Protein AF-A0A1F2RAL9-F1 (afdb_monomer)

Nearest PDB structures (foldseek):
  4mmo-assembly1_B  TM=8.659E-01  e=1.041E-12  Saccharolobus solfataricus P2
  2zog-assembly1_B  TM=8.252E-01  e=1.830E-12  Mus musculus
  4g1p-assembly1_A-2  TM=7.977E-01  e=7.606E-13  Saccharomyces cerevisiae S288C
  3dlj-assembly3_A  TM=8.377E-01  e=8.780E-12  Homo sapiens
  3dlj-assembly3_B  TM=8.223E-01  e=9.954E-12  Homo sapiens

pLDDT: mean 81.73, std 22.88, range [26.27, 98.81]

Secondary structure (DSSP, 8-state):
-------SSTTS-GGGGGGGG-HHHHHHHHHHHHHSEEEEEEEEE-SSS-EEHHHHTTTS--HHHHHHHHHHTSB-TTS-B-STTTTTTPPPPPHHHHHHHHHSPP-HHHHHHHTT-S--TTTTS-HHHHTTS-EEEEEEEE-S--GGG--SEE-SEEEEEEEEE--TT--HHHHHHHHHHHHHHTTPEEESSPPPHHHHHH-SSEEEEEEEP-------PPPPP------

Foldseek 3Di:
DAEDLPPPVLPPDPVSPVVCPDPVNVVVVVCQLVFWKWKKKKKKFWDPFKDQCVVCPPPTDFQVVVVVVLVCCQADPLQHGNQPCLQPFQDDDDPRLVVNLVPDDQCQVVVCVVVVNPDHRPPPDGPSVPVQGKHKDFPDKDFDDDDPRDDRIRTRMIMIMIIITDHPRDGNVVNVVSSVVSSVVSVEDEDQDDDDPVRPVVGVIYMHMHIDDPPDDDDDDDPPDDPPPDD

Radius of gyration: 21.55 Å; Cα contacts (8 Å, |Δi|>4): 309; chains: 1; bounding box: 50×52×64 Å

Sequence (231 aa):
MKPYVLALLVGLFPAVAVAQTNPAAQAARAWRQQHERAIVDITVYGPRAELHSGHYGNWARNPALMLAQLLTSMKDDNGRVLVDRFYDGIEPLGAAEKRAIADAPDIDAALMKELWLGSTENSPKRLIELIALPSLNIRGMASSRVGDQASNVIPASATATIDMRLVKGMDRRQTEARLLAHVRKQGFFVVDTEPAADVRMSHPKVAKVTVGESRQQPPTFPPTGSSSHET

Structure (mmCIF, N/CA/C/O backbone):
data_AF-A0A1F2RAL9-F1
#
_entry.id   AF-A0A1F2RAL9-F1
#
loop_
_atom_site.group_PDB
_atom_site.id
_atom_site.type_symbol
_atom_site.label_atom_id
_atom_site.label_alt_id
_atom_site.label_comp_id
_atom_site.label_asym_id
_atom_site.label_entity_id
_atom_site.label_seq_id
_atom_site.pdbx_PDB_ins_code
_atom_site.Cartn_x
_atom_site.Cartn_y
_atom_site.Cartn_z
_atom_site.occupancy
_atom_site.B_iso_or_equiv
_atom_site.auth_seq_id
_atom_site.auth_comp_id
_atom_site.auth_asym_id
_atom_site.auth_atom_id
_atom_site.pdbx_PDB_model_num
ATOM 1 N N . MET A 1 1 ? 17.788 2.641 -35.064 1.00 29.44 1 MET A N 1
ATOM 2 C CA . MET A 1 1 ? 17.305 1.404 -34.421 1.00 29.44 1 MET A CA 1
ATOM 3 C C . MET A 1 1 ? 17.853 1.391 -33.013 1.00 29.44 1 MET A C 1
ATOM 5 O O . MET A 1 1 ? 19.069 1.425 -32.871 1.00 29.44 1 MET A O 1
ATOM 9 N N . LYS A 1 2 ? 16.932 1.303 -32.047 1.00 26.27 2 LYS A N 1
ATOM 10 C CA . LYS A 1 2 ? 17.136 1.149 -30.606 1.00 26.27 2 LYS A CA 1
ATOM 11 C C . LYS A 1 2 ? 17.308 2.479 -29.796 1.00 26.27 2 LYS A C 1
ATOM 13 O O . LYS A 1 2 ? 17.848 3.425 -30.346 1.00 26.27 2 LYS A O 1
ATOM 18 N N . PRO A 1 3 ? 16.804 2.574 -28.548 1.00 34.69 3 PRO A N 1
ATOM 19 C CA . PRO A 1 3 ? 15.376 2.760 -28.171 1.00 34.69 3 PRO A CA 1
ATOM 20 C C . PRO A 1 3 ? 15.145 3.594 -26.859 1.00 34.69 3 PRO A C 1
ATOM 22 O O . PRO A 1 3 ? 16.074 4.148 -26.284 1.00 34.69 3 PRO A O 1
ATOM 25 N N . TYR A 1 4 ? 13.897 3.657 -26.360 1.00 30.81 4 TYR A N 1
ATOM 26 C CA . TYR A 1 4 ? 13.420 4.499 -25.244 1.00 30.81 4 TYR A CA 1
ATOM 27 C C . TYR A 1 4 ? 13.240 3.790 -23.901 1.00 30.81 4 TYR A C 1
ATOM 29 O O . TYR A 1 4 ? 12.279 3.039 -23.757 1.00 30.81 4 TYR A O 1
ATOM 37 N N . VAL A 1 5 ? 14.056 4.150 -22.904 1.00 30.58 5 VAL A N 1
ATOM 38 C CA . VAL A 1 5 ? 13.738 3.970 -21.471 1.00 30.58 5 VAL A CA 1
ATOM 39 C C . VAL A 1 5 ? 13.979 5.261 -20.657 1.00 30.58 5 VAL A C 1
ATOM 41 O O . VAL A 1 5 ? 13.381 5.457 -19.611 1.00 30.58 5 VAL A O 1
ATOM 44 N N . LEU A 1 6 ? 14.682 6.261 -21.194 1.00 29.73 6 LEU A N 1
ATOM 45 C CA . LEU A 1 6 ? 15.044 7.523 -20.519 1.00 29.73 6 LEU A CA 1
ATOM 46 C C . LEU A 1 6 ? 13.948 8.603 -20.394 1.00 29.73 6 LEU A C 1
ATOM 48 O O . LEU A 1 6 ? 14.258 9.786 -20.314 1.00 29.73 6 LEU A O 1
ATOM 52 N N . ALA A 1 7 ? 12.662 8.246 -20.391 1.00 34.84 7 ALA A N 1
ATOM 53 C CA . ALA A 1 7 ? 11.583 9.237 -20.518 1.00 34.84 7 ALA A CA 1
ATOM 54 C C . ALA A 1 7 ? 11.002 9.785 -19.195 1.00 34.84 7 ALA A C 1
ATOM 56 O O . ALA A 1 7 ? 10.097 10.616 -19.249 1.00 34.84 7 ALA A O 1
ATOM 57 N N . LEU A 1 8 ? 11.492 9.369 -18.021 1.00 33.53 8 LEU A N 1
ATOM 58 C CA . LEU A 1 8 ? 10.894 9.763 -16.726 1.00 33.53 8 LEU A CA 1
ATOM 59 C C . LEU A 1 8 ? 11.799 10.606 -15.820 1.00 33.53 8 LEU A C 1
ATOM 61 O O . LEU A 1 8 ? 11.389 11.006 -14.741 1.00 33.53 8 LEU A O 1
ATOM 65 N N . LEU A 1 9 ? 12.988 10.953 -16.308 1.00 30.77 9 LEU A N 1
ATOM 66 C CA . LEU A 1 9 ? 13.926 11.905 -15.687 1.00 30.77 9 LEU A CA 1
ATOM 67 C C . LEU A 1 9 ? 13.822 13.317 -16.261 1.00 30.77 9 LEU A C 1
ATOM 69 O O . LEU A 1 9 ? 14.645 14.195 -16.031 1.00 30.77 9 LEU A O 1
ATOM 73 N N . VAL A 1 10 ? 12.795 13.523 -17.069 1.00 37.62 10 VAL A N 1
ATOM 74 C CA . VAL A 1 10 ? 12.721 14.551 -18.102 1.00 37.62 10 VAL A CA 1
ATOM 75 C C . VAL A 1 10 ? 12.236 15.899 -17.529 1.00 37.62 10 VAL A C 1
ATOM 77 O O . VAL A 1 10 ? 11.825 16.783 -18.262 1.00 37.62 10 VAL A O 1
ATOM 80 N N . GLY A 1 11 ? 12.284 16.093 -16.209 1.00 29.94 11 GLY A N 1
ATOM 81 C CA . GLY A 1 11 ? 11.790 17.307 -15.547 1.00 29.94 11 GLY A CA 1
ATOM 82 C C . GLY A 1 11 ? 12.817 18.421 -15.318 1.00 29.94 11 GLY A C 1
ATOM 83 O O . GLY A 1 11 ? 12.404 19.556 -15.119 1.00 29.94 11 GLY A O 1
ATOM 84 N N . LEU A 1 12 ? 14.125 18.134 -15.341 1.00 39.41 12 LEU A N 1
ATOM 85 C CA . LEU A 1 12 ? 15.139 19.041 -14.767 1.00 39.41 12 LEU A CA 1
ATOM 86 C C . LEU A 1 12 ? 16.129 19.682 -15.757 1.00 39.41 12 LEU A C 1
ATOM 88 O O . LEU A 1 12 ? 17.027 20.396 -15.322 1.00 39.41 12 LEU A O 1
ATOM 92 N N . PHE A 1 13 ? 15.973 19.507 -17.077 1.00 38.22 13 PHE A N 1
ATOM 93 C CA . PHE A 1 13 ? 16.939 20.045 -18.052 1.00 38.22 13 PHE A CA 1
ATOM 94 C C . PHE A 1 13 ? 16.275 20.733 -19.271 1.00 38.22 13 PHE A C 1
ATOM 96 O O . PHE A 1 13 ? 15.444 20.123 -19.946 1.00 38.22 13 PHE A O 1
ATOM 103 N N . PRO A 1 14 ? 16.647 21.983 -19.620 1.00 34.34 14 PRO A N 1
ATOM 104 C CA . PRO A 1 14 ? 15.924 22.840 -20.578 1.00 34.34 14 PRO A CA 1
ATOM 105 C C . PRO A 1 14 ? 15.950 22.398 -22.058 1.00 34.34 14 PRO A C 1
ATOM 107 O O . PRO A 1 14 ? 15.174 22.915 -22.858 1.00 34.34 14 PRO A O 1
ATOM 110 N N . ALA A 1 15 ? 16.740 21.389 -22.445 1.00 36.34 15 ALA A N 1
ATOM 111 C CA . ALA A 1 15 ? 16.705 20.806 -23.800 1.00 36.34 15 ALA A CA 1
ATOM 112 C C . ALA A 1 15 ? 15.462 19.920 -24.069 1.00 36.34 15 ALA A C 1
ATOM 114 O O . ALA A 1 15 ? 15.208 19.498 -25.197 1.00 36.34 15 ALA A O 1
ATOM 115 N N . VAL A 1 16 ? 14.664 19.648 -23.034 1.00 36.91 16 VAL A N 1
ATOM 116 C CA . VAL A 1 16 ? 13.475 18.782 -23.071 1.00 36.91 16 VAL A CA 1
ATOM 117 C C . VAL A 1 16 ? 12.252 19.431 -23.735 1.00 36.91 16 VAL A C 1
ATOM 119 O O . VAL A 1 16 ? 11.358 18.726 -24.212 1.00 36.91 16 VAL A O 1
ATOM 122 N N . ALA A 1 17 ? 12.180 20.761 -23.783 1.00 34.78 17 ALA A N 1
ATOM 123 C CA . ALA A 1 17 ? 10.979 21.468 -24.223 1.00 34.78 17 ALA A CA 1
ATOM 124 C C . ALA A 1 17 ? 10.609 21.195 -25.700 1.00 34.78 17 ALA A C 1
ATOM 126 O O . ALA A 1 17 ? 9.432 21.173 -26.053 1.00 34.78 17 ALA A O 1
ATOM 127 N N . VAL A 1 18 ? 11.594 20.910 -26.562 1.00 37.75 18 VAL A N 1
ATOM 128 C CA . VAL A 1 18 ? 11.390 20.762 -28.019 1.00 37.75 18 VAL A CA 1
ATOM 129 C C . VAL A 1 18 ? 10.784 19.399 -28.414 1.00 37.75 18 VAL A C 1
ATOM 131 O O . VAL A 1 18 ? 10.158 19.283 -29.463 1.00 37.75 18 VAL A O 1
ATOM 134 N N . ALA A 1 19 ? 10.866 18.369 -27.562 1.00 39.00 19 ALA A N 1
ATOM 135 C CA . ALA A 1 19 ? 10.345 17.022 -27.857 1.00 39.00 19 ALA A CA 1
ATOM 136 C C . ALA A 1 19 ? 8.845 16.827 -27.529 1.00 39.00 19 ALA A C 1
ATOM 138 O O . ALA A 1 19 ? 8.282 15.755 -27.764 1.00 39.00 19 ALA A O 1
ATOM 139 N N . GLN A 1 20 ? 8.181 17.838 -26.962 1.00 40.31 20 GLN A N 1
ATOM 140 C CA . GLN A 1 20 ? 6.841 17.709 -26.373 1.00 40.31 20 GLN A CA 1
ATOM 141 C C . GLN A 1 20 ? 5.673 17.840 -27.368 1.00 40.31 20 GLN A C 1
ATOM 143 O O . GLN A 1 20 ? 4.517 17.662 -26.977 1.00 40.31 20 GLN A O 1
ATOM 148 N N . THR A 1 21 ? 5.948 18.106 -28.646 1.00 42.31 21 THR A N 1
ATOM 149 C CA . THR A 1 21 ? 4.931 18.405 -29.671 1.00 42.31 21 THR A CA 1
ATOM 150 C C . THR A 1 21 ? 4.695 17.277 -30.683 1.00 42.31 21 THR A C 1
ATOM 152 O O . THR A 1 21 ? 3.829 17.416 -31.542 1.00 42.31 21 THR A O 1
ATOM 155 N N . ASN A 1 22 ? 5.411 16.144 -30.601 1.00 45.91 22 ASN A N 1
ATOM 156 C CA . ASN A 1 22 ? 5.217 15.042 -31.552 1.00 45.91 22 ASN A CA 1
ATOM 157 C C . ASN A 1 22 ? 3.965 14.192 -31.204 1.00 45.91 22 ASN A C 1
ATOM 159 O O . ASN A 1 22 ? 3.833 13.751 -30.053 1.00 45.91 22 ASN A O 1
ATOM 163 N N . PRO A 1 23 ? 3.100 13.874 -32.191 1.00 44.59 23 PRO A N 1
ATOM 164 C CA . PRO A 1 23 ? 1.892 13.060 -32.021 1.00 44.59 23 PRO A CA 1
ATOM 165 C C . PRO A 1 23 ? 2.079 11.719 -31.294 1.00 44.59 23 PRO A C 1
ATOM 167 O O . PRO A 1 23 ? 1.201 11.311 -30.542 1.00 44.59 23 PRO A O 1
ATOM 170 N N . ALA A 1 24 ? 3.216 11.032 -31.449 1.00 39.16 24 ALA A N 1
ATOM 171 C CA . ALA A 1 24 ? 3.473 9.748 -30.784 1.00 39.16 24 ALA A CA 1
ATOM 172 C C . ALA A 1 24 ? 3.719 9.904 -29.273 1.00 39.16 24 ALA A C 1
ATOM 174 O O . ALA A 1 24 ? 3.239 9.104 -28.469 1.00 39.16 24 ALA A O 1
ATOM 175 N N . ALA A 1 25 ? 4.418 10.969 -28.868 1.00 43.50 25 ALA A N 1
ATOM 176 C CA . ALA A 1 25 ? 4.605 11.306 -27.459 1.00 43.50 25 ALA A CA 1
ATOM 177 C C . ALA A 1 25 ? 3.283 11.765 -26.820 1.00 43.50 25 ALA A C 1
ATOM 179 O O . ALA A 1 25 ? 3.015 11.450 -25.660 1.00 43.50 25 ALA A O 1
ATOM 180 N N . GLN A 1 26 ? 2.434 12.456 -27.587 1.00 49.06 26 GLN A N 1
ATOM 181 C CA . GLN A 1 26 ? 1.088 12.850 -27.166 1.00 49.06 26 GLN A CA 1
ATOM 182 C C . GLN A 1 26 ? 0.144 11.646 -27.050 1.00 49.06 26 GLN A C 1
ATOM 184 O O . GLN A 1 26 ? -0.538 11.525 -26.040 1.00 49.06 26 GLN A O 1
ATOM 189 N N . ALA A 1 27 ? 0.162 10.709 -28.002 1.00 44.53 27 ALA A N 1
ATOM 190 C CA . ALA A 1 27 ? -0.639 9.486 -27.962 1.00 44.53 27 ALA A CA 1
ATOM 191 C C . ALA A 1 27 ? -0.213 8.548 -26.823 1.00 44.53 27 ALA A C 1
ATOM 193 O O . ALA A 1 27 ? -1.065 8.027 -26.107 1.00 44.53 27 ALA A O 1
ATOM 194 N N . ALA A 1 28 ? 1.095 8.393 -26.584 1.00 46.53 28 ALA A N 1
ATOM 195 C CA . ALA A 1 28 ? 1.595 7.660 -25.424 1.00 46.53 28 ALA A CA 1
ATOM 196 C C . ALA A 1 28 ? 1.136 8.330 -24.122 1.00 46.53 28 ALA A C 1
ATOM 198 O O . ALA A 1 28 ? 0.616 7.657 -23.244 1.00 46.53 28 ALA A O 1
ATOM 199 N N . ARG A 1 29 ? 1.243 9.660 -23.998 1.00 54.91 29 ARG A N 1
ATOM 200 C CA . ARG A 1 29 ? 0.721 10.401 -22.834 1.00 54.91 29 ARG A CA 1
ATOM 201 C C . ARG A 1 29 ? -0.795 10.260 -22.669 1.00 54.91 29 ARG A C 1
ATOM 203 O O . ARG A 1 29 ? -1.246 10.072 -21.546 1.00 54.91 29 ARG A O 1
ATOM 210 N N . ALA A 1 30 ? -1.565 10.310 -23.750 1.00 49.59 30 ALA A N 1
ATOM 211 C CA . ALA A 1 30 ? -3.015 10.144 -23.718 1.00 49.59 30 ALA A CA 1
ATOM 212 C C . ALA A 1 30 ? -3.413 8.725 -23.280 1.00 49.59 30 ALA A C 1
ATOM 214 O O . ALA A 1 30 ? -4.271 8.570 -22.413 1.00 49.59 30 ALA A O 1
ATOM 215 N N . TRP A 1 31 ? -2.727 7.695 -23.793 1.00 60.09 31 TRP A N 1
ATOM 216 C CA . TRP A 1 31 ? -2.912 6.312 -23.345 1.00 60.09 31 TRP A CA 1
ATOM 217 C C . TRP A 1 31 ? -2.611 6.177 -21.850 1.00 60.09 31 TRP A C 1
ATOM 219 O O . TRP A 1 31 ? -3.431 5.648 -21.101 1.00 60.09 31 TRP A O 1
ATOM 229 N N . ARG A 1 32 ? -1.484 6.749 -21.408 1.00 61.94 32 ARG A N 1
ATOM 230 C CA . ARG A 1 32 ? -1.057 6.773 -20.007 1.00 61.94 32 ARG A CA 1
ATOM 231 C C . ARG A 1 32 ? -2.084 7.424 -19.086 1.00 61.94 32 ARG A C 1
ATOM 233 O O . ARG A 1 32 ? -2.497 6.843 -18.090 1.00 61.94 32 ARG A O 1
ATOM 240 N N . GLN A 1 33 ? -2.572 8.600 -19.461 1.00 56.38 33 GLN A N 1
ATOM 241 C CA . GLN A 1 33 ? -3.562 9.337 -18.678 1.00 56.38 33 GLN A CA 1
ATOM 242 C C . GLN A 1 33 ? -4.891 8.591 -18.504 1.00 56.38 33 GLN A C 1
ATOM 244 O O . GLN A 1 33 ? -5.569 8.818 -17.503 1.00 56.38 33 GLN A O 1
ATOM 249 N N . GLN A 1 34 ? -5.251 7.711 -19.443 1.00 51.34 34 GLN A N 1
ATOM 250 C CA . GLN A 1 34 ? -6.514 6.969 -19.423 1.00 51.34 34 GLN A CA 1
ATOM 251 C C . GLN A 1 34 ? -6.397 5.550 -18.834 1.00 51.34 34 GLN A C 1
ATOM 253 O O . GLN A 1 34 ? -7.398 5.025 -18.352 1.00 51.34 34 GLN A O 1
ATOM 258 N N . HIS A 1 35 ? -5.206 4.934 -18.832 1.00 58.78 35 HIS A N 1
ATOM 259 C CA . HIS A 1 35 ? -5.048 3.498 -18.539 1.00 58.78 35 HIS A CA 1
ATOM 260 C C . HIS A 1 35 ? -4.022 3.158 -17.443 1.00 58.78 35 HIS A C 1
ATOM 262 O O . HIS A 1 35 ? -3.954 2.004 -17.036 1.00 58.78 35 HIS A O 1
ATOM 268 N N . GLU A 1 36 ? -3.232 4.107 -16.925 1.00 68.69 36 GLU A N 1
ATOM 269 C CA . GLU A 1 36 ? -2.092 3.768 -16.046 1.00 68.69 36 GLU A CA 1
ATOM 270 C C . GLU A 1 36 ? -2.395 3.655 -14.552 1.00 68.69 36 GLU A C 1
ATOM 272 O O . GLU A 1 36 ? -1.465 3.391 -13.787 1.00 68.69 36 GLU A O 1
ATOM 277 N N . ARG A 1 37 ? -3.628 3.897 -14.086 1.00 80.19 37 ARG A N 1
ATOM 278 C CA . ARG A 1 37 ? -3.843 4.061 -12.640 1.00 80.19 37 ARG A CA 1
ATOM 279 C C . ARG A 1 37 ? -5.111 3.425 -12.092 1.00 80.19 37 ARG A C 1
ATOM 281 O O . ARG A 1 37 ? -6.227 3.794 -12.461 1.00 80.19 37 ARG A O 1
ATOM 288 N N . ALA A 1 38 ? -4.912 2.532 -11.130 1.00 89.81 38 ALA A N 1
ATOM 289 C CA . ALA A 1 38 ? -5.940 2.064 -10.210 1.00 89.81 38 ALA A CA 1
ATOM 290 C C . ALA A 1 38 ? -5.729 2.749 -8.854 1.00 89.81 38 ALA A C 1
ATOM 292 O O . ALA A 1 38 ? -4.638 2.680 -8.289 1.00 89.81 38 ALA A O 1
ATOM 293 N N . ILE A 1 39 ? -6.763 3.430 -8.355 1.00 92.31 39 ILE A N 1
ATOM 294 C CA . ILE A 1 39 ? -6.745 4.101 -7.050 1.00 92.31 39 ILE A CA 1
ATOM 295 C C . ILE A 1 39 ? -7.776 3.416 -6.170 1.00 92.31 39 ILE A C 1
ATOM 297 O O . ILE A 1 39 ? -8.940 3.301 -6.557 1.00 92.31 39 ILE A O 1
ATOM 301 N N . VAL A 1 40 ? -7.348 2.973 -4.995 1.00 95.75 40 VAL A N 1
ATOM 302 C CA . VAL A 1 40 ? -8.205 2.257 -4.052 1.00 95.75 40 VAL A CA 1
ATOM 303 C C . VAL A 1 40 ? -8.041 2.862 -2.671 1.00 95.75 40 VAL A C 1
ATOM 305 O O . VAL A 1 40 ? -6.929 2.931 -2.152 1.00 95.75 40 VAL A O 1
ATOM 308 N N . ASP A 1 41 ? -9.152 3.269 -2.070 1.00 97.62 41 ASP A N 1
ATOM 309 C CA . ASP A 1 41 ? -9.196 3.668 -0.670 1.00 97.62 41 ASP A CA 1
ATOM 310 C C . ASP A 1 41 ? -9.607 2.471 0.182 1.00 97.62 41 ASP A C 1
ATOM 312 O O . ASP A 1 41 ? -10.561 1.760 -0.141 1.00 97.62 41 ASP A O 1
ATOM 316 N N . ILE A 1 42 ? -8.879 2.247 1.273 1.00 98.50 42 ILE A N 1
ATOM 317 C CA . ILE A 1 42 ? -9.153 1.193 2.247 1.00 98.50 42 ILE A CA 1
ATOM 318 C C . ILE A 1 42 ? -9.308 1.846 3.613 1.00 98.50 42 ILE A C 1
ATOM 320 O O . ILE A 1 42 ? -8.338 2.377 4.151 1.00 98.50 42 ILE A O 1
ATOM 324 N N . THR A 1 43 ? -10.498 1.753 4.200 1.00 98.75 43 THR A N 1
ATOM 325 C CA . THR A 1 43 ? -10.763 2.148 5.588 1.00 98.75 43 THR A CA 1
ATOM 326 C C . THR A 1 43 ? -10.969 0.906 6.441 1.00 98.75 43 THR A C 1
ATOM 328 O O . THR A 1 43 ? -11.901 0.139 6.219 1.00 98.75 43 THR A O 1
ATOM 331 N N . VAL A 1 44 ? -10.120 0.718 7.445 1.00 98.75 44 VAL A N 1
ATOM 332 C CA . VAL A 1 44 ? -10.229 -0.332 8.458 1.00 98.75 44 VAL A CA 1
ATOM 333 C C . VAL A 1 44 ? -10.926 0.222 9.696 1.00 98.75 44 VAL A C 1
ATOM 335 O O . VAL A 1 44 ? -10.581 1.300 10.181 1.00 98.75 44 VAL A O 1
ATOM 338 N N . TYR A 1 45 ? -11.881 -0.534 10.236 1.00 98.56 45 TYR A N 1
ATOM 339 C CA . TYR A 1 45 ? -12.692 -0.118 11.382 1.00 98.56 45 TYR A CA 1
ATOM 340 C C . TYR A 1 45 ? -12.299 -0.844 12.668 1.00 98.56 45 TYR A C 1
ATOM 342 O O . TYR A 1 45 ? -12.057 -2.050 12.661 1.00 98.56 45 TYR A O 1
ATOM 350 N N . GLY A 1 46 ? -12.281 -0.100 13.776 1.00 97.00 46 GLY A N 1
ATOM 351 C CA . GLY A 1 46 ? -12.104 -0.617 15.133 1.00 97.00 46 GLY A CA 1
ATOM 352 C C . GLY A 1 46 ? -13.355 -0.355 15.986 1.00 97.00 46 GLY A C 1
ATOM 353 O O . GLY A 1 46 ? -14.443 -0.779 15.588 1.00 97.00 46 GLY A O 1
ATOM 354 N N . PRO A 1 47 ? -13.255 0.331 17.139 1.00 96.81 47 PRO A N 1
ATOM 355 C CA . PRO A 1 47 ? -14.406 0.698 17.970 1.00 96.81 47 PRO A CA 1
ATOM 356 C C . PRO A 1 47 ? -15.315 1.758 17.319 1.00 96.81 47 PRO A C 1
ATOM 358 O O . PRO A 1 47 ? -14.930 2.446 16.372 1.00 96.81 47 PRO A O 1
ATOM 361 N N . ARG A 1 48 ? -16.558 1.896 17.813 1.00 96.12 48 ARG A N 1
ATOM 362 C CA . ARG A 1 48 ? -17.550 2.861 17.281 1.00 96.12 48 ARG A CA 1
ATOM 363 C C . ARG A 1 48 ? -17.055 4.313 17.340 1.00 96.12 48 ARG A C 1
ATOM 365 O O . ARG A 1 48 ? -17.370 5.097 16.454 1.00 96.12 48 ARG A O 1
ATOM 372 N N . ALA A 1 49 ? -16.306 4.644 18.382 1.00 96.31 49 ALA A N 1
ATOM 373 C CA . ALA A 1 49 ? -15.663 5.929 18.616 1.00 96.31 49 ALA A CA 1
ATOM 374 C C . ALA A 1 49 ? -14.276 5.677 19.221 1.00 96.31 49 ALA A C 1
ATOM 376 O O . ALA A 1 49 ? -13.971 4.544 19.597 1.00 96.31 49 ALA A O 1
ATOM 377 N N . GLU A 1 50 ? -13.446 6.716 19.309 1.00 97.44 50 GLU A N 1
ATOM 378 C CA . GLU A 1 50 ? -12.145 6.607 19.971 1.00 97.44 50 GLU A CA 1
ATOM 379 C C . GLU A 1 50 ? -12.311 6.109 21.416 1.00 97.44 50 GLU A C 1
ATOM 381 O O . GLU A 1 50 ? -13.226 6.522 22.131 1.00 97.44 50 GLU A O 1
ATOM 386 N N . LEU A 1 51 ? -11.431 5.202 21.840 1.00 98.00 51 LEU A N 1
ATOM 387 C CA . LEU A 1 51 ? -11.424 4.651 23.197 1.00 98.00 51 LEU A CA 1
ATOM 388 C C . LEU A 1 51 ? -10.189 5.124 23.954 1.00 98.00 51 LEU A C 1
ATOM 390 O O . LEU A 1 51 ? -9.115 5.190 23.369 1.00 98.00 51 LEU A O 1
ATOM 394 N N . HIS A 1 52 ? -10.306 5.368 25.262 1.00 97.25 52 HIS A N 1
ATOM 395 C CA . HIS A 1 52 ? -9.152 5.682 26.111 1.00 97.25 52 HIS A CA 1
ATOM 396 C C . HIS A 1 52 ? -8.155 4.511 26.122 1.00 97.25 52 HIS A C 1
ATOM 398 O O . HIS A 1 52 ? -8.479 3.417 26.599 1.00 97.25 52 HIS A O 1
ATOM 404 N N . SER A 1 53 ? -6.939 4.721 25.615 1.00 94.75 53 SER A N 1
ATOM 405 C CA . SER A 1 53 ? -5.973 3.630 25.429 1.00 94.75 53 SER A CA 1
ATOM 406 C C . SER A 1 53 ? -5.494 3.024 26.748 1.00 94.75 53 SER A C 1
ATOM 408 O O . SER A 1 53 ? -5.167 1.845 26.779 1.00 94.75 53 SER A O 1
ATOM 410 N N . GLY A 1 54 ? -5.529 3.772 27.854 1.00 96.25 54 GLY A N 1
ATOM 411 C CA . GLY A 1 54 ? -5.203 3.227 29.175 1.00 96.25 54 GLY A CA 1
ATOM 412 C C . GLY A 1 54 ? -6.243 2.236 29.714 1.00 96.25 54 GLY A C 1
ATOM 413 O O . GLY A 1 54 ? -5.889 1.338 30.463 1.00 96.25 54 GLY A O 1
ATOM 414 N N . HIS A 1 55 ? -7.517 2.371 29.326 1.00 96.50 55 HIS A N 1
ATOM 415 C CA . HIS A 1 55 ? -8.581 1.469 29.795 1.00 96.50 55 HIS A CA 1
ATOM 416 C C . HIS A 1 55 ? -8.772 0.275 28.863 1.00 96.50 55 HIS A C 1
ATOM 418 O O . HIS A 1 55 ? -9.044 -0.831 29.315 1.00 96.50 55 HIS A O 1
ATOM 424 N N . TYR A 1 56 ? -8.653 0.515 27.557 1.00 97.75 56 TYR A N 1
ATOM 425 C CA . TYR A 1 56 ? -9.007 -0.462 26.528 1.00 97.75 56 TYR A CA 1
ATOM 426 C C . TYR A 1 56 ? -7.795 -0.970 25.737 1.00 97.75 56 TYR A C 1
ATOM 428 O O . TYR A 1 56 ? -7.954 -1.773 24.815 1.00 97.75 56 TYR A O 1
ATOM 436 N N . GLY A 1 57 ? -6.589 -0.506 26.074 1.00 92.81 57 GLY A N 1
ATOM 437 C CA . GLY A 1 57 ? -5.331 -0.971 25.494 1.00 92.81 57 GLY A CA 1
ATOM 438 C C . GLY A 1 57 ? -5.160 -2.471 25.687 1.00 92.81 57 GLY A C 1
ATOM 439 O O . GLY A 1 57 ? -5.539 -3.018 26.717 1.00 92.81 57 GLY A O 1
ATOM 440 N N . ASN A 1 58 ? -4.631 -3.147 24.666 1.00 93.50 58 ASN A N 1
ATOM 441 C CA . ASN A 1 58 ? -4.499 -4.610 24.589 1.00 93.50 58 ASN A CA 1
ATOM 442 C C . ASN A 1 58 ? -5.821 -5.403 24.594 1.00 93.50 58 ASN A C 1
ATOM 444 O O . ASN A 1 58 ? -5.791 -6.614 24.393 1.00 93.50 58 ASN A O 1
ATOM 448 N N . TRP A 1 59 ? -6.970 -4.746 24.766 1.00 96.62 59 TRP A N 1
ATOM 449 C CA . TRP A 1 59 ? -8.288 -5.378 24.729 1.00 96.62 59 TRP A CA 1
ATOM 450 C C . TRP A 1 59 ? -9.033 -5.070 23.426 1.00 96.62 59 TRP A C 1
ATOM 452 O O . TRP A 1 59 ? -9.428 -5.984 22.702 1.00 96.62 59 TRP A O 1
ATOM 462 N N . ALA A 1 60 ? -9.177 -3.788 23.074 1.00 96.69 60 ALA A N 1
ATOM 463 C CA . ALA A 1 60 ? -9.773 -3.388 21.803 1.00 96.69 60 ALA A CA 1
ATOM 464 C C . ALA A 1 60 ? -8.732 -3.427 20.672 1.00 96.69 60 ALA A C 1
ATOM 466 O O . ALA A 1 60 ? -7.615 -2.923 20.806 1.00 96.69 60 ALA A O 1
ATOM 467 N N . ARG A 1 61 ? -9.107 -3.998 19.520 1.00 95.44 61 ARG A N 1
ATOM 468 C CA . ARG A 1 61 ? -8.232 -4.026 18.339 1.00 95.44 61 ARG A CA 1
ATOM 469 C C . ARG A 1 61 ? -8.011 -2.618 17.798 1.00 95.44 61 ARG A C 1
ATOM 471 O O . ARG A 1 61 ? -8.965 -1.886 17.545 1.00 95.44 61 ARG A O 1
ATOM 478 N N . ASN A 1 62 ? -6.747 -2.269 17.581 1.00 97.88 62 ASN A N 1
ATOM 479 C CA . ASN A 1 62 ? -6.364 -0.968 17.054 1.00 97.88 62 ASN A CA 1
ATOM 480 C C . ASN A 1 62 ? -6.397 -0.978 15.510 1.00 97.88 62 ASN A C 1
ATOM 482 O O . ASN A 1 62 ? -5.582 -1.679 14.898 1.00 97.88 62 ASN A O 1
ATOM 486 N N . PRO A 1 63 ? -7.288 -0.202 14.861 1.00 98.31 63 PRO A N 1
ATOM 487 C CA . PRO A 1 63 ? -7.397 -0.200 13.406 1.00 98.31 63 PRO A CA 1
ATOM 488 C C . PRO A 1 63 ? -6.154 0.369 12.710 1.00 98.31 63 PRO A C 1
ATOM 490 O O . PRO A 1 63 ? -5.873 -0.038 11.587 1.00 98.31 63 PRO A O 1
ATOM 493 N N . ALA A 1 64 ? -5.371 1.236 13.363 1.00 98.19 64 ALA A N 1
ATOM 494 C CA . ALA A 1 64 ? -4.111 1.731 12.806 1.00 98.19 64 ALA A CA 1
ATOM 495 C C . ALA A 1 64 ? -3.096 0.594 12.626 1.00 98.19 64 ALA A C 1
ATOM 497 O O . ALA A 1 64 ? -2.500 0.459 11.560 1.00 98.19 64 ALA A O 1
ATOM 498 N N . LEU A 1 65 ? -2.956 -0.271 13.638 1.00 98.25 65 LEU A N 1
ATOM 499 C CA . LEU A 1 65 ? -2.079 -1.441 13.559 1.00 98.25 65 LEU A CA 1
ATOM 500 C C . LEU A 1 65 ? -2.593 -2.454 12.530 1.00 98.25 65 LEU A C 1
ATOM 502 O O . LEU A 1 65 ? -1.811 -2.991 11.751 1.00 98.25 65 LEU A O 1
ATOM 506 N N . MET A 1 66 ? -3.907 -2.689 12.492 1.00 98.56 66 MET A N 1
ATOM 507 C CA . MET A 1 66 ? -4.515 -3.588 11.507 1.00 98.56 66 MET A CA 1
ATOM 508 C C . MET A 1 66 ? -4.293 -3.107 10.070 1.00 98.56 66 MET A C 1
ATOM 510 O O . MET A 1 66 ? -3.991 -3.924 9.201 1.00 98.56 66 MET A O 1
ATOM 514 N N . LEU A 1 67 ? -4.429 -1.802 9.815 1.00 98.81 67 LEU A N 1
ATOM 515 C CA . LEU A 1 67 ? -4.136 -1.221 8.508 1.00 98.81 67 LEU A CA 1
ATOM 516 C C . LEU A 1 67 ? -2.644 -1.336 8.184 1.00 98.81 67 LEU A C 1
ATOM 518 O O . LEU A 1 67 ? -2.313 -1.761 7.085 1.00 98.81 67 LEU A O 1
ATOM 522 N N . ALA A 1 68 ? -1.750 -1.032 9.129 1.00 98.50 68 ALA A N 1
ATOM 523 C CA . ALA A 1 68 ? -0.310 -1.174 8.921 1.00 98.50 68 ALA A CA 1
ATOM 524 C C . ALA A 1 68 ? 0.068 -2.612 8.525 1.00 98.50 68 ALA A C 1
ATOM 526 O O . ALA A 1 68 ? 0.737 -2.807 7.517 1.00 98.50 68 ALA A O 1
ATOM 527 N N . GLN A 1 69 ? -0.440 -3.618 9.246 1.00 98.56 69 GLN A N 1
ATOM 528 C CA . GLN A 1 69 ? -0.227 -5.037 8.928 1.00 98.56 69 GLN A CA 1
ATOM 529 C C . GLN A 1 69 ? -0.805 -5.436 7.564 1.00 98.56 69 GLN A C 1
ATOM 531 O O . GLN A 1 69 ? -0.214 -6.233 6.838 1.00 98.56 69 GLN A O 1
ATOM 536 N N . LEU A 1 70 ? -1.969 -4.892 7.200 1.00 98.75 70 LEU A N 1
ATOM 537 C CA . LEU A 1 70 ? -2.544 -5.107 5.876 1.00 98.75 70 LEU A CA 1
ATOM 538 C C . LEU A 1 70 ? -1.634 -4.523 4.787 1.00 98.75 70 LEU A C 1
ATOM 540 O O . LEU A 1 70 ? -1.361 -5.207 3.805 1.00 98.75 70 LEU A O 1
ATOM 544 N N . LEU A 1 71 ? -1.133 -3.301 4.964 1.00 98.44 71 LEU A N 1
ATOM 545 C CA . LEU A 1 71 ? -0.264 -2.638 3.990 1.00 98.44 71 LEU A CA 1
ATOM 546 C C . LEU A 1 71 ? 1.092 -3.344 3.849 1.00 98.44 71 LEU A C 1
ATOM 548 O O . LEU A 1 71 ? 1.527 -3.587 2.725 1.00 98.44 71 LEU A O 1
ATOM 552 N N . THR A 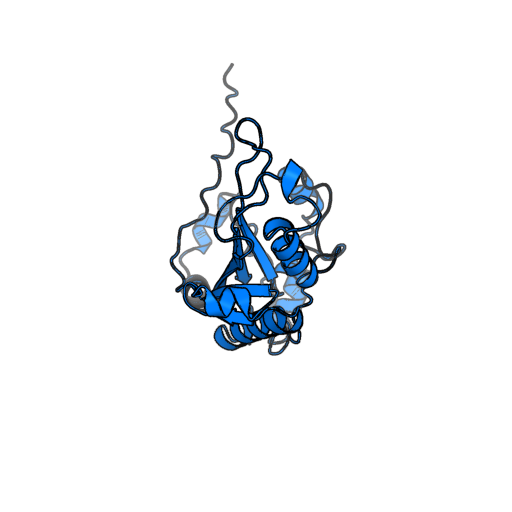1 72 ? 1.724 -3.759 4.951 1.00 97.62 72 THR A N 1
ATOM 553 C CA . THR A 1 72 ? 2.997 -4.505 4.898 1.00 97.62 72 THR A CA 1
ATOM 554 C C . THR A 1 72 ? 2.842 -5.907 4.313 1.00 97.62 72 THR A C 1
ATOM 556 O O . THR A 1 72 ? 3.804 -6.478 3.822 1.00 97.62 72 THR A O 1
ATOM 559 N N . SER A 1 73 ? 1.628 -6.465 4.270 1.00 98.50 73 SER A N 1
ATOM 560 C CA . SER A 1 73 ? 1.380 -7.718 3.545 1.00 98.50 73 SER A CA 1
ATOM 561 C C . SER A 1 73 ? 1.357 -7.557 2.017 1.00 98.50 73 SER A C 1
ATOM 563 O O . SER A 1 73 ? 1.353 -8.558 1.304 1.00 98.50 73 SER A O 1
ATOM 565 N N . MET A 1 74 ? 1.280 -6.325 1.494 1.00 98.50 74 MET A N 1
ATOM 566 C CA . MET A 1 74 ? 1.151 -6.056 0.053 1.00 98.50 74 MET A CA 1
ATOM 567 C C . MET A 1 74 ? 2.494 -5.910 -0.660 1.00 98.50 74 MET A C 1
ATOM 569 O O . MET A 1 74 ? 2.526 -5.993 -1.889 1.00 98.50 74 MET A O 1
ATOM 573 N N . LYS A 1 75 ? 3.586 -5.679 0.071 1.00 96.94 75 LYS A N 1
ATOM 574 C CA . LYS A 1 75 ? 4.915 -5.417 -0.483 1.00 96.94 75 LYS A CA 1
ATOM 575 C C . LYS A 1 75 ? 5.979 -5.953 0.472 1.00 96.94 75 LYS A C 1
ATOM 577 O O . LYS A 1 75 ? 5.813 -5.805 1.676 1.00 96.94 75 LYS A O 1
ATOM 582 N N . ASP A 1 76 ? 7.021 -6.589 -0.053 1.00 95.44 76 ASP A N 1
ATOM 583 C CA . ASP A 1 76 ? 8.144 -7.040 0.776 1.00 95.44 76 ASP A CA 1
ATOM 584 C C . ASP A 1 76 ? 9.118 -5.898 1.106 1.00 95.44 76 ASP A C 1
ATOM 586 O O . ASP A 1 76 ? 9.008 -4.789 0.575 1.00 95.44 76 ASP A O 1
ATOM 590 N N . ASP A 1 77 ? 10.095 -6.193 1.965 1.00 93.81 77 ASP A N 1
ATOM 591 C CA . ASP A 1 77 ? 11.117 -5.241 2.418 1.00 93.81 77 ASP A CA 1
ATOM 592 C C . ASP A 1 77 ? 12.020 -4.735 1.279 1.00 93.81 77 ASP A C 1
ATOM 594 O O . ASP A 1 77 ? 12.647 -3.685 1.400 1.00 93.81 77 ASP A O 1
ATOM 598 N N . ASN A 1 78 ? 12.068 -5.455 0.152 1.00 92.75 78 ASN A N 1
ATOM 599 C CA . ASN A 1 78 ? 12.801 -5.049 -1.045 1.00 92.75 78 ASN A CA 1
ATOM 600 C C . ASN A 1 78 ? 11.919 -4.267 -2.023 1.00 92.75 78 ASN A C 1
ATOM 602 O O . ASN A 1 78 ? 12.387 -3.874 -3.086 1.00 92.75 78 ASN A O 1
ATOM 606 N N . GLY A 1 79 ? 10.649 -4.033 -1.712 1.00 92.62 79 GLY A N 1
ATOM 607 C CA . GLY A 1 79 ? 9.741 -3.279 -2.557 1.00 92.62 79 GLY A CA 1
ATOM 608 C C . GLY A 1 79 ? 9.114 -4.070 -3.713 1.00 92.62 79 GLY A C 1
ATOM 609 O O . GLY A 1 79 ? 8.574 -3.466 -4.648 1.00 92.62 79 GLY A O 1
ATOM 610 N N . ARG A 1 80 ? 9.136 -5.405 -3.680 1.00 95.75 80 ARG A N 1
ATOM 611 C CA . ARG A 1 80 ? 8.362 -6.233 -4.615 1.00 95.75 80 ARG A CA 1
ATOM 612 C C . ARG A 1 80 ? 6.928 -6.367 -4.117 1.00 95.75 80 ARG A C 1
ATOM 614 O O . ARG A 1 80 ? 6.682 -6.656 -2.950 1.00 95.75 80 ARG A O 1
ATOM 621 N N . VAL A 1 81 ? 5.960 -6.214 -5.017 1.00 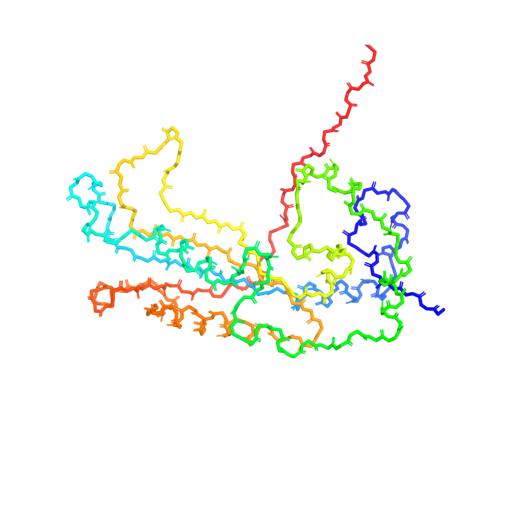97.88 81 VAL A N 1
ATOM 622 C CA . VAL A 1 81 ? 4.539 -6.362 -4.682 1.00 97.88 81 VAL A CA 1
ATOM 623 C C . VAL A 1 81 ? 4.197 -7.841 -4.472 1.00 97.88 81 VAL A C 1
ATOM 625 O O . VAL A 1 81 ? 4.540 -8.702 -5.285 1.00 97.88 81 VAL A O 1
ATOM 628 N N . LEU A 1 82 ? 3.513 -8.130 -3.367 1.00 98.31 82 LEU A N 1
ATOM 629 C CA . LEU A 1 82 ? 3.139 -9.472 -2.910 1.00 98.31 82 LEU A CA 1
AT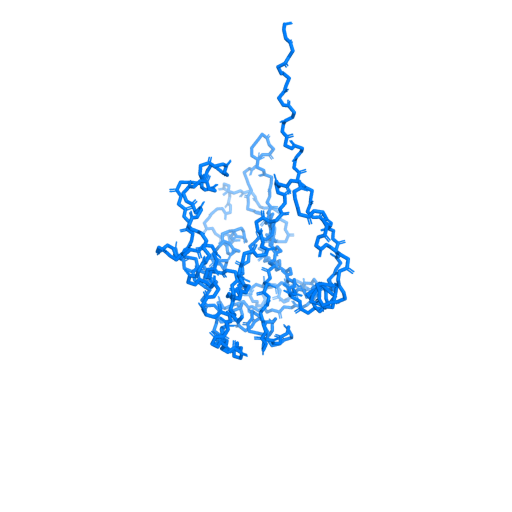OM 630 C C . LEU A 1 82 ? 1.672 -9.824 -3.169 1.00 98.31 82 LEU A C 1
ATOM 632 O O . LEU A 1 82 ? 1.267 -10.952 -2.902 1.00 98.31 82 LEU A O 1
ATOM 636 N N . VAL A 1 83 ? 0.879 -8.887 -3.696 1.00 98.44 83 VAL A N 1
ATOM 637 C CA . VAL A 1 83 ? -0.497 -9.162 -4.126 1.00 98.44 83 VAL A CA 1
ATOM 638 C C . VAL A 1 83 ? -0.491 -10.324 -5.122 1.00 98.44 83 VAL A C 1
ATOM 640 O O . VAL A 1 83 ? 0.240 -10.312 -6.117 1.00 98.44 83 VAL A O 1
ATOM 643 N N . ASP A 1 84 ? -1.304 -11.345 -4.850 1.00 98.38 84 ASP A N 1
ATOM 644 C CA . ASP A 1 84 ? -1.342 -12.549 -5.676 1.00 98.38 84 ASP A CA 1
ATOM 645 C C . ASP A 1 84 ? -1.625 -12.184 -7.140 1.00 98.38 84 ASP A C 1
ATOM 647 O O . ASP A 1 84 ? -2.557 -11.437 -7.456 1.00 98.38 84 ASP A O 1
ATOM 651 N N . ARG A 1 85 ? -0.809 -12.742 -8.043 1.00 97.69 85 ARG A N 1
ATOM 652 C CA . ARG A 1 85 ? -0.909 -12.524 -9.494 1.00 97.69 85 ARG A CA 1
ATOM 653 C C . ARG A 1 85 ? -0.734 -11.060 -9.913 1.00 97.69 85 ARG A C 1
ATOM 655 O O . ARG A 1 85 ? -1.160 -10.698 -11.002 1.00 97.69 85 ARG A O 1
ATOM 662 N N . PHE A 1 86 ? -0.116 -10.197 -9.100 1.00 97.69 86 PHE A N 1
ATOM 663 C CA . PHE A 1 86 ? 0.036 -8.771 -9.426 1.00 97.69 86 PHE A CA 1
ATOM 664 C C . PHE A 1 86 ? 0.699 -8.529 -10.791 1.00 97.69 86 PHE A C 1
ATOM 666 O O . PHE A 1 86 ? 0.230 -7.695 -11.556 1.00 97.69 86 PHE A O 1
ATOM 673 N N . TYR A 1 87 ? 1.719 -9.319 -11.131 1.00 95.94 87 TYR A N 1
ATOM 674 C CA . TYR A 1 87 ? 2.500 -9.176 -12.364 1.00 95.94 87 TYR A CA 1
ATOM 675 C C . TYR A 1 87 ? 1.937 -9.958 -13.574 1.00 95.94 87 TYR A C 1
ATOM 677 O O . TYR A 1 87 ? 2.545 -9.954 -14.643 1.00 95.94 87 TYR A O 1
ATOM 685 N N . ASP A 1 88 ? 0.790 -10.633 -13.441 1.00 95.44 88 ASP A N 1
ATOM 686 C CA . ASP A 1 88 ? 0.187 -11.397 -14.540 1.00 95.44 88 ASP A CA 1
ATOM 687 C C . ASP A 1 88 ? -0.370 -10.468 -15.627 1.00 95.44 88 ASP A C 1
ATOM 689 O O . ASP A 1 88 ? -1.134 -9.542 -15.328 1.00 95.44 88 ASP A O 1
ATOM 693 N N . GLY A 1 89 ? -0.082 -10.797 -16.890 1.00 90.38 89 GLY A N 1
ATOM 694 C CA . GLY A 1 89 ? -0.598 -10.097 -18.073 1.00 90.38 89 GLY A CA 1
ATOM 695 C C . GLY A 1 89 ? 0.323 -9.006 -18.619 1.00 90.38 89 GLY A C 1
ATOM 696 O O . GLY A 1 89 ? 0.025 -8.449 -19.669 1.00 90.38 89 GLY A O 1
ATOM 697 N N . ILE A 1 90 ? 1.449 -8.720 -17.956 1.00 92.38 90 ILE A N 1
ATOM 698 C CA . ILE A 1 90 ? 2.442 -7.760 -18.454 1.00 92.38 90 ILE A CA 1
ATOM 699 C C . ILE A 1 90 ? 2.965 -8.218 -19.818 1.00 92.38 90 ILE A C 1
ATOM 701 O O . ILE A 1 90 ? 3.448 -9.343 -19.968 1.00 92.38 90 ILE A O 1
ATOM 705 N N . GLU A 1 91 ? 2.905 -7.326 -20.803 1.00 90.19 91 GLU A N 1
ATOM 706 C CA . GLU A 1 91 ? 3.500 -7.572 -22.110 1.00 90.19 91 GLU A CA 1
ATOM 707 C C . GLU A 1 91 ? 5.036 -7.512 -22.005 1.00 90.19 91 GLU A C 1
ATOM 709 O O . GLU A 1 91 ? 5.577 -6.522 -21.502 1.00 90.19 91 GLU A O 1
ATOM 714 N N . PRO A 1 92 ? 5.773 -8.542 -22.463 1.00 89.88 92 PRO A N 1
ATOM 715 C CA . PRO A 1 92 ? 7.228 -8.528 -22.406 1.00 89.88 92 PRO A CA 1
ATOM 716 C C . PRO A 1 92 ? 7.830 -7.414 -23.263 1.00 89.88 92 PRO A C 1
ATOM 718 O O . PRO A 1 92 ? 7.410 -7.191 -24.396 1.00 89.88 92 PRO A O 1
ATOM 721 N N . LEU A 1 93 ? 8.907 -6.802 -22.767 1.00 84.75 93 LEU A N 1
ATOM 722 C CA . LEU A 1 93 ? 9.647 -5.801 -23.534 1.00 84.75 93 LEU A CA 1
ATOM 723 C C . LEU A 1 93 ? 10.217 -6.380 -24.838 1.00 84.75 93 LEU A C 1
ATOM 725 O O . LEU A 1 93 ? 10.871 -7.437 -24.852 1.00 84.75 93 LEU A O 1
ATOM 729 N N . GLY A 1 94 ? 10.042 -5.630 -25.922 1.00 86.75 94 GLY A N 1
ATOM 730 C CA . GLY A 1 94 ? 10.571 -5.931 -27.243 1.00 86.75 94 GLY A CA 1
ATOM 731 C C . GLY A 1 94 ? 12.088 -5.735 -27.355 1.00 86.75 94 GLY A C 1
ATOM 732 O O . GLY A 1 94 ? 12.753 -5.131 -26.510 1.00 86.75 94 GLY A O 1
ATOM 733 N N . ALA A 1 95 ? 12.665 -6.230 -28.454 1.00 90.62 95 ALA A N 1
ATOM 734 C CA . ALA A 1 95 ? 14.110 -6.156 -28.706 1.00 90.62 95 ALA A CA 1
ATOM 735 C C . ALA A 1 95 ? 14.635 -4.724 -28.889 1.00 90.62 95 ALA A C 1
ATOM 737 O O . ALA A 1 95 ? 15.823 -4.475 -28.653 1.00 90.62 95 ALA A O 1
ATOM 738 N N . ALA A 1 96 ? 13.761 -3.812 -29.334 1.00 85.19 96 ALA A N 1
ATOM 739 C CA . ALA A 1 96 ? 13.995 -2.381 -29.275 1.00 85.19 96 ALA A CA 1
ATOM 740 C C . ALA A 1 96 ? 14.106 -1.997 -27.800 1.00 85.19 96 ALA A C 1
ATOM 742 O O . ALA A 1 96 ? 15.224 -1.999 -27.319 1.00 85.19 96 ALA A O 1
ATOM 743 N N . GLU A 1 97 ? 13.009 -1.791 -27.072 1.00 81.88 97 GLU A N 1
ATOM 744 C CA . GLU A 1 97 ? 12.953 -1.391 -25.648 1.00 81.88 97 GLU A CA 1
ATOM 745 C C . GLU A 1 97 ? 14.082 -1.958 -24.767 1.00 81.88 97 GLU A C 1
ATOM 747 O O . GLU A 1 97 ? 14.765 -1.198 -24.087 1.00 81.88 97 GLU A O 1
ATOM 752 N N . LYS A 1 98 ? 14.393 -3.258 -24.851 1.00 85.88 98 LYS A N 1
ATOM 753 C CA . LYS A 1 98 ? 15.507 -3.865 -24.097 1.00 85.88 98 LYS A CA 1
ATOM 754 C C . LYS A 1 98 ? 16.874 -3.212 -24.329 1.00 85.88 98 LYS A C 1
ATOM 756 O O . LYS A 1 98 ? 17.610 -3.006 -23.370 1.00 85.88 98 LYS A O 1
ATOM 761 N N . ARG A 1 99 ? 17.242 -2.850 -25.565 1.00 85.94 99 ARG A N 1
ATOM 762 C CA . ARG A 1 99 ? 18.526 -2.148 -25.787 1.00 85.94 99 ARG A CA 1
ATOM 763 C C . ARG A 1 99 ? 18.489 -0.707 -25.283 1.00 85.94 99 ARG A C 1
ATOM 765 O O . ARG A 1 99 ? 19.526 -0.104 -25.151 1.00 85.94 99 ARG A O 1
ATOM 772 N N . ALA A 1 100 ? 17.330 -0.146 -24.976 1.00 83.25 100 ALA A N 1
ATOM 773 C CA . ALA A 1 100 ? 17.214 1.219 -24.469 1.00 83.25 100 ALA A CA 1
ATOM 774 C C . ALA A 1 100 ? 17.540 1.253 -23.023 1.00 83.25 100 ALA A C 1
ATOM 776 O O . ALA A 1 100 ? 18.162 2.193 -22.560 1.00 83.25 100 ALA A O 1
ATOM 777 N N . ILE A 1 101 ? 17.094 0.204 -22.341 1.00 80.44 101 ILE A N 1
ATOM 778 C CA . ILE A 1 101 ? 17.434 -0.031 -20.961 1.00 80.44 101 ILE A CA 1
ATOM 779 C C . ILE A 1 101 ? 18.953 -0.155 -20.934 1.00 80.44 101 ILE A C 1
ATOM 781 O O . ILE A 1 101 ? 19.605 0.540 -20.168 1.00 80.44 101 ILE A O 1
ATOM 785 N N . ALA A 1 102 ? 19.517 -0.987 -21.817 1.00 87.38 102 ALA A N 1
ATOM 786 C CA . ALA A 1 102 ? 20.956 -1.210 -21.890 1.00 87.38 102 ALA A CA 1
ATOM 787 C C . ALA A 1 102 ? 21.762 0.058 -22.239 1.00 87.38 102 ALA A C 1
ATOM 789 O O . ALA A 1 102 ? 22.744 0.333 -21.563 1.00 87.38 102 ALA A O 1
ATOM 790 N N . ASP A 1 103 ? 21.337 0.829 -23.244 1.00 86.81 103 ASP A N 1
ATOM 791 C CA . ASP A 1 103 ? 22.052 2.017 -23.736 1.00 86.81 103 ASP A CA 1
ATOM 792 C C . ASP A 1 103 ? 21.821 3.264 -22.858 1.00 86.81 103 ASP A C 1
ATOM 794 O O . ASP A 1 103 ? 22.502 4.275 -23.031 1.00 86.81 103 ASP A O 1
ATOM 798 N N . ALA A 1 104 ? 20.844 3.236 -21.944 1.00 84.06 104 ALA A N 1
ATOM 799 C CA . ALA A 1 104 ? 20.555 4.367 -21.072 1.00 84.06 104 ALA A CA 1
ATOM 800 C C . ALA A 1 104 ? 21.729 4.642 -20.114 1.00 84.06 104 ALA A C 1
ATOM 802 O O . ALA A 1 104 ? 22.264 3.694 -19.523 1.00 84.06 104 ALA A O 1
ATOM 803 N N . PRO A 1 105 ? 22.096 5.925 -19.918 1.00 86.50 105 PRO A N 1
ATOM 804 C CA . PRO A 1 105 ? 23.148 6.301 -18.987 1.00 86.50 105 PRO A CA 1
ATOM 805 C C . PRO A 1 105 ? 22.792 5.852 -17.571 1.00 86.50 105 PRO A C 1
ATOM 807 O O . PRO A 1 105 ? 21.631 5.920 -17.160 1.00 86.50 105 PRO A O 1
ATOM 810 N N . ASP A 1 106 ? 23.801 5.408 -16.827 1.00 85.56 106 ASP A N 1
ATOM 811 C CA . ASP A 1 106 ? 23.653 5.166 -15.399 1.00 85.56 106 ASP A CA 1
ATOM 812 C C . ASP A 1 106 ? 23.709 6.499 -14.653 1.00 85.56 106 ASP A C 1
ATOM 814 O O . ASP A 1 106 ? 24.703 7.224 -14.710 1.00 85.56 106 ASP A O 1
ATOM 818 N N . ILE A 1 107 ? 22.605 6.841 -14.002 1.00 86.94 107 ILE A N 1
ATOM 819 C CA . ILE A 1 107 ? 22.431 8.110 -13.297 1.00 86.94 107 ILE A CA 1
ATOM 820 C C . ILE A 1 107 ? 21.906 7.909 -11.875 1.00 86.94 107 ILE A C 1
ATOM 822 O O . ILE A 1 107 ? 21.664 8.892 -11.175 1.00 86.94 107 ILE A O 1
ATOM 826 N N . ASP A 1 108 ? 21.710 6.661 -11.443 1.00 85.88 108 ASP A N 1
ATOM 827 C CA . ASP A 1 108 ? 20.999 6.346 -10.204 1.00 85.88 108 ASP A CA 1
ATOM 828 C C . ASP A 1 108 ? 21.734 6.931 -8.993 1.00 85.88 108 ASP A C 1
ATOM 830 O O . ASP A 1 108 ? 21.110 7.554 -8.140 1.00 85.88 108 ASP A O 1
ATOM 834 N N . ALA A 1 109 ? 23.070 6.858 -8.964 1.00 92.75 109 ALA A N 1
ATOM 835 C CA . ALA A 1 109 ? 23.873 7.450 -7.892 1.00 92.75 109 ALA A CA 1
ATOM 836 C C . ALA A 1 109 ? 23.732 8.983 -7.809 1.00 92.75 109 ALA A C 1
ATOM 838 O O . ALA A 1 109 ? 23.642 9.544 -6.714 1.00 92.75 109 ALA A O 1
ATOM 839 N N . ALA A 1 110 ? 23.696 9.669 -8.957 1.00 90.31 110 ALA A N 1
ATOM 840 C CA . ALA A 1 110 ? 23.496 11.116 -9.003 1.00 90.31 110 ALA A CA 1
ATOM 841 C C . ALA A 1 110 ? 22.084 11.487 -8.525 1.00 90.31 110 ALA A C 1
ATOM 843 O O . ALA A 1 110 ? 21.931 12.401 -7.717 1.00 90.31 110 ALA A O 1
ATOM 844 N N . LEU A 1 111 ? 21.076 10.721 -8.949 1.00 87.81 111 LEU A N 1
ATOM 845 C CA . LEU A 1 111 ? 19.688 10.904 -8.535 1.00 87.81 111 LEU A CA 1
ATOM 846 C C . LEU A 1 111 ? 19.474 10.655 -7.047 1.00 87.81 111 LEU A C 1
ATOM 848 O O . LEU A 1 111 ? 18.802 11.436 -6.383 1.00 87.81 111 LEU A O 1
ATOM 852 N N . MET A 1 112 ? 20.052 9.582 -6.508 1.00 93.56 112 MET A N 1
ATOM 853 C CA . MET A 1 112 ? 19.990 9.284 -5.080 1.00 93.56 112 MET A CA 1
ATOM 854 C C . MET A 1 112 ? 20.597 10.424 -4.261 1.00 93.56 112 MET A C 1
ATOM 856 O O . MET A 1 112 ? 20.027 10.815 -3.245 1.00 93.56 112 MET A O 1
ATOM 860 N N . LYS A 1 113 ? 21.710 11.008 -4.726 1.00 94.44 113 LYS A N 1
ATOM 861 C CA . LYS A 1 113 ? 22.317 12.180 -4.087 1.00 94.44 113 LYS A CA 1
ATOM 862 C C . LYS A 1 113 ? 21.409 13.410 -4.152 1.00 94.44 113 LYS A C 1
ATOM 864 O O . LYS A 1 113 ? 21.284 14.105 -3.151 1.00 94.44 113 LYS A O 1
ATOM 869 N N . GLU 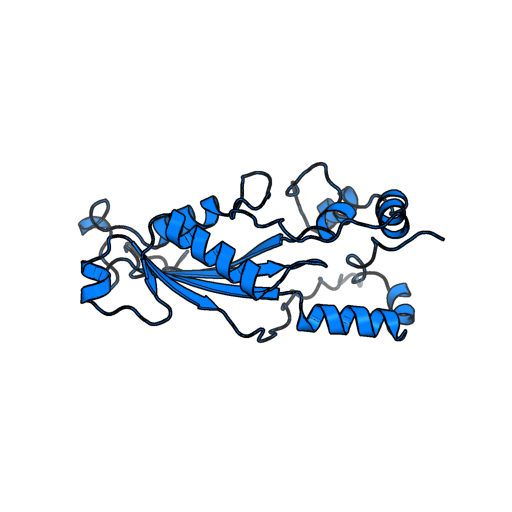A 1 114 ? 20.802 13.685 -5.302 1.00 92.88 114 GLU A N 1
ATOM 870 C CA . GLU A 1 114 ? 19.905 14.833 -5.495 1.00 92.88 114 GLU A CA 1
ATOM 871 C C . GLU A 1 114 ? 18.622 14.718 -4.659 1.00 92.88 114 GLU A C 1
ATOM 873 O O . GLU A 1 114 ? 18.195 15.689 -4.041 1.00 92.88 114 GLU A O 1
ATOM 878 N N . LEU A 1 115 ? 18.039 13.519 -4.596 1.00 90.62 115 LEU A N 1
ATOM 879 C CA . LEU A 1 115 ? 16.779 13.227 -3.906 1.00 90.62 115 LEU A CA 1
ATOM 880 C C . LEU A 1 115 ? 16.966 12.810 -2.438 1.00 90.62 115 LEU A C 1
ATOM 882 O O . LEU A 1 115 ? 16.001 12.416 -1.785 1.00 90.62 115 LEU A O 1
ATOM 886 N N . TRP A 1 116 ? 18.201 12.868 -1.931 1.00 95.88 116 TRP A N 1
ATOM 887 C CA . TRP A 1 116 ? 18.583 12.471 -0.571 1.00 95.88 116 TRP A CA 1
ATOM 888 C C . TRP A 1 116 ? 18.140 11.046 -0.192 1.00 95.88 116 TRP A C 1
ATOM 890 O O . TRP A 1 116 ? 17.691 10.786 0.925 1.00 95.88 116 TRP A O 1
ATOM 900 N N . LEU A 1 117 ? 18.285 10.102 -1.124 1.00 93.56 117 LEU A N 1
ATOM 901 C CA . LEU A 1 117 ? 17.951 8.693 -0.923 1.00 93.56 117 LEU A CA 1
ATOM 902 C C . LEU A 1 117 ? 19.168 7.909 -0.426 1.00 93.56 117 LEU A C 1
ATOM 904 O O . LEU A 1 117 ? 20.186 7.818 -1.110 1.00 93.56 117 LEU A O 1
ATOM 908 N N . GLY A 1 118 ? 19.040 7.281 0.745 1.00 94.62 118 GLY A N 1
ATOM 909 C CA . GLY A 1 118 ? 20.058 6.362 1.272 1.00 94.62 118 GLY A CA 1
ATOM 910 C C . GLY A 1 118 ? 20.028 4.966 0.635 1.00 94.62 118 GLY A C 1
ATOM 911 O O . GLY A 1 118 ? 21.018 4.244 0.686 1.00 94.62 118 GLY A O 1
ATOM 912 N N . SER A 1 119 ? 18.899 4.573 0.040 1.00 93.12 119 SER A N 1
ATOM 913 C CA . SER A 1 119 ? 18.721 3.305 -0.678 1.00 93.12 119 SER A CA 1
ATOM 914 C C . SER A 1 119 ? 17.522 3.386 -1.628 1.00 93.12 119 SER A C 1
ATOM 916 O O . SER A 1 119 ? 16.732 4.331 -1.558 1.00 93.12 119 SER A O 1
ATOM 918 N N . THR A 1 120 ? 17.392 2.400 -2.515 1.00 92.44 120 THR A N 1
ATOM 919 C CA . THR A 1 120 ? 16.245 2.230 -3.412 1.00 92.44 120 THR A CA 1
ATOM 920 C C . THR A 1 120 ? 15.597 0.869 -3.199 1.00 92.44 120 THR A C 1
ATOM 922 O O . THR A 1 120 ? 16.250 -0.117 -2.853 1.00 92.44 120 THR A O 1
ATOM 925 N N . GLU A 1 121 ? 14.291 0.808 -3.443 1.00 92.75 121 GLU A N 1
ATOM 926 C CA . GLU A 1 121 ? 13.594 -0.465 -3.580 1.00 92.75 121 GLU A CA 1
ATOM 927 C C . GLU A 1 121 ? 14.103 -1.233 -4.807 1.00 92.75 121 GLU A C 1
ATOM 929 O O . GLU A 1 121 ? 14.494 -0.648 -5.816 1.00 92.75 121 GLU A O 1
ATOM 934 N N . ASN A 1 122 ? 14.033 -2.560 -4.744 1.00 90.31 122 ASN A N 1
ATOM 935 C CA . ASN A 1 122 ? 14.421 -3.505 -5.787 1.00 90.31 122 ASN A CA 1
ATOM 936 C C . ASN A 1 122 ? 15.892 -3.367 -6.229 1.00 90.31 122 ASN A C 1
ATOM 938 O O . ASN A 1 122 ? 16.258 -3.816 -7.321 1.00 90.31 122 ASN A O 1
ATOM 942 N N . SER A 1 123 ? 16.739 -2.776 -5.379 1.00 84.31 123 SER A N 1
ATOM 943 C CA . SER A 1 123 ? 18.190 -2.726 -5.562 1.00 84.31 123 SER A CA 1
ATOM 944 C C . SER A 1 123 ? 18.756 -4.130 -5.849 1.00 84.31 123 SER A C 1
ATOM 946 O O . SER A 1 123 ? 18.293 -5.107 -5.251 1.00 84.31 123 SER A O 1
ATOM 948 N N . PRO A 1 124 ? 19.728 -4.276 -6.773 1.00 88.94 124 PRO A N 1
ATOM 949 C CA . PRO A 1 124 ? 20.483 -3.222 -7.464 1.00 88.94 124 PRO A CA 1
ATOM 950 C C . PRO A 1 124 ? 19.911 -2.813 -8.838 1.00 88.94 124 PRO A C 1
ATOM 952 O O . PRO A 1 124 ? 20.661 -2.355 -9.697 1.00 88.94 124 PRO A O 1
ATOM 955 N N . LYS A 1 125 ? 18.611 -3.014 -9.106 1.00 90.25 125 LYS A N 1
ATOM 956 C CA . LYS A 1 125 ? 18.015 -2.636 -10.402 1.00 90.25 125 LYS A CA 1
ATOM 957 C C . LYS A 1 125 ? 18.020 -1.122 -10.596 1.00 90.25 125 LYS A C 1
ATOM 959 O O . LYS A 1 125 ? 17.672 -0.388 -9.673 1.00 90.25 125 LYS A O 1
ATOM 964 N N . ARG A 1 126 ? 18.319 -0.674 -11.821 1.00 87.12 126 ARG A N 1
ATOM 965 C CA . ARG A 1 126 ? 18.297 0.756 -12.161 1.00 87.12 126 ARG A CA 1
ATOM 966 C C . ARG A 1 126 ? 16.869 1.285 -12.261 1.00 87.12 126 ARG A C 1
ATOM 968 O O . ARG A 1 126 ? 15.972 0.555 -12.696 1.00 87.12 126 ARG A O 1
ATOM 975 N N . LEU A 1 127 ? 16.658 2.576 -11.996 1.00 85.81 127 LEU A N 1
ATOM 976 C CA . LEU A 1 127 ? 15.362 3.261 -12.184 1.00 85.81 127 LEU A CA 1
ATOM 977 C C . LEU A 1 127 ? 14.738 2.959 -13.559 1.00 85.81 127 LEU A C 1
ATOM 979 O O . LEU A 1 127 ? 13.536 2.727 -13.697 1.00 85.81 127 LEU A O 1
ATOM 983 N N . ILE A 1 128 ? 15.598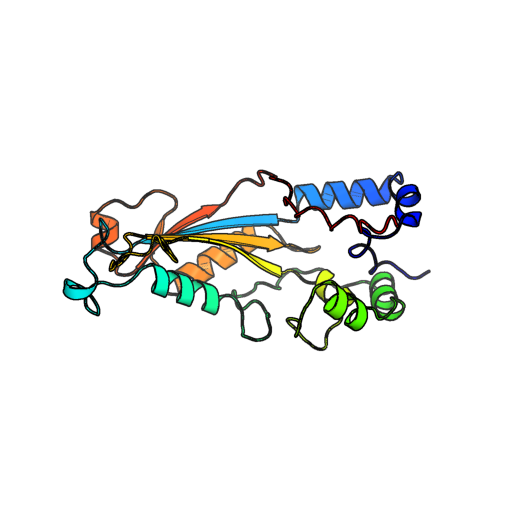 2.922 -14.570 1.00 81.75 128 ILE A N 1
ATOM 984 C CA . ILE A 1 128 ? 15.292 2.646 -15.972 1.00 81.75 128 ILE A CA 1
ATOM 985 C C . ILE A 1 128 ? 14.705 1.240 -16.185 1.00 81.75 128 ILE A C 1
ATOM 987 O O . ILE A 1 128 ? 13.849 1.027 -17.034 1.00 81.75 128 ILE A O 1
ATOM 991 N N . GLU A 1 129 ? 15.092 0.258 -15.381 1.00 84.06 129 GLU A N 1
ATOM 992 C CA . GLU A 1 129 ? 14.493 -1.077 -15.426 1.00 84.06 129 GLU A CA 1
ATOM 993 C C . GLU A 1 129 ? 13.160 -1.113 -14.677 1.00 84.06 129 GLU A C 1
ATOM 995 O O . GLU A 1 129 ? 12.216 -1.769 -15.114 1.00 84.06 129 GLU A O 1
ATOM 1000 N N . LEU A 1 130 ? 13.081 -0.398 -13.553 1.00 88.75 130 LEU A N 1
ATOM 1001 C CA . LEU A 1 130 ? 11.940 -0.438 -12.638 1.00 88.75 130 LEU A CA 1
ATOM 1002 C C . LEU A 1 130 ? 10.715 0.300 -13.172 1.00 88.75 130 LEU A C 1
ATOM 1004 O O . LEU A 1 130 ? 9.595 -0.139 -12.944 1.00 88.75 130 LEU A O 1
ATOM 1008 N N . ILE A 1 131 ? 10.906 1.372 -13.938 1.00 84.62 131 ILE A N 1
ATOM 1009 C CA . ILE A 1 131 ? 9.805 2.101 -14.580 1.00 84.62 131 ILE A CA 1
ATOM 1010 C C . ILE A 1 131 ? 9.009 1.248 -15.581 1.00 84.62 131 ILE A C 1
ATOM 1012 O O . ILE A 1 131 ? 7.843 1.525 -15.857 1.00 84.62 131 ILE A O 1
ATOM 1016 N N . ALA A 1 132 ? 9.631 0.209 -16.136 1.00 83.56 132 ALA A N 1
ATOM 1017 C CA . ALA A 1 132 ? 8.964 -0.726 -17.032 1.00 83.56 132 ALA A CA 1
ATOM 1018 C C . ALA A 1 132 ? 8.127 -1.780 -16.281 1.00 83.56 132 ALA A C 1
ATOM 1020 O O . ALA A 1 132 ? 7.491 -2.620 -16.918 1.00 83.56 132 ALA A O 1
ATOM 1021 N N . LEU A 1 133 ? 8.130 -1.759 -14.945 1.00 89.75 133 LEU A N 1
ATOM 1022 C CA . LEU A 1 133 ? 7.368 -2.659 -14.087 1.00 89.75 133 LEU A CA 1
ATOM 1023 C C . LEU A 1 133 ? 6.195 -1.912 -13.434 1.00 89.75 133 LEU A C 1
ATOM 1025 O O . LEU A 1 133 ? 6.296 -0.713 -13.167 1.00 89.75 133 LEU A O 1
ATOM 1029 N N . PRO A 1 134 ? 5.078 -2.601 -13.141 1.00 93.69 134 PRO A N 1
ATOM 1030 C CA . PRO A 1 134 ? 4.011 -1.997 -12.363 1.00 93.69 134 PRO A CA 1
ATOM 1031 C C . PRO A 1 134 ? 4.459 -1.776 -10.921 1.00 93.69 134 PRO A C 1
ATOM 1033 O O . PRO A 1 134 ? 5.298 -2.510 -10.389 1.00 93.69 134 PRO A O 1
ATOM 1036 N N . SER A 1 135 ? 3.847 -0.798 -10.263 1.00 94.06 135 SER A N 1
ATOM 1037 C CA . SER A 1 135 ? 4.148 -0.466 -8.873 1.00 94.06 135 SER A CA 1
ATOM 1038 C C . SER A 1 135 ? 2.882 -0.314 -8.044 1.00 94.06 135 SER A C 1
ATOM 1040 O O . SER A 1 135 ? 1.804 -0.022 -8.562 1.00 94.06 135 SER A O 1
ATOM 1042 N N . LEU A 1 136 ? 3.025 -0.527 -6.738 1.00 96.50 136 LEU A N 1
ATOM 1043 C CA . LEU A 1 136 ? 2.017 -0.233 -5.728 1.00 96.50 136 LEU A CA 1
ATOM 1044 C C . LEU A 1 136 ? 2.636 0.760 -4.747 1.00 96.50 136 LEU A C 1
ATOM 1046 O O . LEU A 1 136 ? 3.685 0.491 -4.154 1.00 96.50 136 LEU A O 1
ATOM 1050 N N . ASN A 1 137 ? 1.986 1.908 -4.605 1.00 95.75 137 ASN A N 1
ATOM 1051 C CA . ASN A 1 137 ? 2.395 2.995 -3.735 1.00 95.75 137 ASN A CA 1
ATOM 1052 C C . ASN A 1 137 ? 1.291 3.319 -2.724 1.00 95.75 137 ASN A C 1
ATOM 1054 O O . ASN A 1 137 ? 0.108 3.360 -3.065 1.00 95.75 137 ASN A O 1
ATOM 1058 N N . ILE A 1 138 ? 1.682 3.617 -1.488 1.00 96.81 138 ILE A N 1
ATOM 1059 C CA . ILE A 1 138 ? 0.778 4.181 -0.485 1.00 96.81 138 ILE A CA 1
ATOM 1060 C C . ILE A 1 138 ? 0.800 5.695 -0.691 1.00 96.81 138 ILE A C 1
ATOM 1062 O O . ILE A 1 138 ? 1.768 6.368 -0.350 1.00 96.81 138 ILE A O 1
ATOM 1066 N N . ARG A 1 139 ? -0.261 6.242 -1.288 1.00 94.12 139 ARG A N 1
ATOM 1067 C CA . ARG A 1 139 ? -0.364 7.680 -1.579 1.00 94.12 139 ARG A CA 1
ATOM 1068 C C . ARG A 1 139 ? -0.531 8.505 -0.307 1.00 94.12 139 ARG A C 1
ATOM 1070 O O . ARG A 1 139 ? -0.061 9.635 -0.240 1.00 94.12 139 ARG A O 1
ATOM 1077 N N . GLY A 1 140 ? -1.232 7.951 0.671 1.00 95.94 140 GLY A N 1
ATOM 1078 C CA . GLY A 1 140 ? -1.447 8.577 1.962 1.00 95.94 140 GLY A CA 1
ATOM 1079 C C . GLY A 1 140 ? -2.076 7.594 2.933 1.00 95.94 140 GLY A C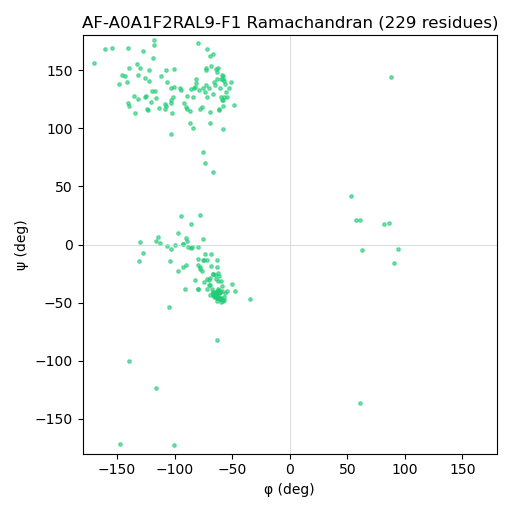 1
ATOM 1080 O O . GLY A 1 140 ? -2.729 6.633 2.524 1.00 95.94 140 GLY A O 1
ATOM 1081 N N . MET A 1 141 ? -1.876 7.849 4.220 1.00 97.25 141 MET A N 1
ATOM 1082 C CA . MET A 1 141 ? -2.505 7.105 5.301 1.00 97.25 141 MET A CA 1
ATOM 1083 C C . MET A 1 141 ? -2.851 8.045 6.453 1.00 97.25 141 MET A C 1
ATOM 1085 O O . MET A 1 141 ? -2.123 8.998 6.724 1.00 97.25 141 MET A O 1
ATOM 1089 N N . ALA A 1 142 ? -3.960 7.773 7.128 1.00 97.44 142 ALA A N 1
ATOM 1090 C CA . ALA A 1 142 ? -4.438 8.551 8.260 1.00 97.44 142 ALA A CA 1
ATOM 1091 C C . ALA A 1 142 ? -5.134 7.641 9.277 1.00 97.44 142 ALA A C 1
ATOM 1093 O O . ALA A 1 142 ? -5.793 6.667 8.914 1.00 97.44 142 ALA A O 1
ATOM 1094 N N . SER A 1 143 ? -5.014 7.964 10.563 1.00 96.38 143 SER A N 1
ATOM 1095 C CA . SER A 1 143 ? -5.804 7.331 11.620 1.00 96.38 143 SER A CA 1
ATOM 1096 C C . SER A 1 143 ? -6.233 8.385 12.639 1.00 96.38 143 SER A C 1
ATOM 1098 O O . SER A 1 143 ? -7.165 9.130 12.352 1.00 96.38 143 SER A O 1
ATOM 1100 N N . SER A 1 144 ? -5.556 8.501 13.783 1.00 95.62 144 SER A N 1
ATOM 1101 C CA . SER A 1 144 ? -5.757 9.613 14.721 1.00 95.62 144 SER A CA 1
ATOM 1102 C C . SER A 1 144 ? -4.657 10.671 14.569 1.00 95.62 144 SER A C 1
ATOM 1104 O O . SER A 1 144 ? -3.858 10.645 13.631 1.00 95.62 144 SER A O 1
ATOM 1106 N N . ARG A 1 145 ? -4.661 11.638 15.480 1.00 95.50 145 ARG A N 1
ATOM 1107 C CA . ARG A 1 145 ? -3.762 12.792 15.513 1.00 95.50 145 ARG A CA 1
ATOM 1108 C C . ARG A 1 145 ? -2.347 12.371 15.938 1.00 95.50 145 ARG A C 1
ATOM 1110 O O . ARG A 1 145 ? -2.188 11.429 16.712 1.00 95.50 145 ARG A O 1
ATOM 1117 N N . VAL A 1 146 ? -1.332 13.085 15.450 1.00 96.00 146 VAL A N 1
ATOM 1118 C CA . VAL A 1 146 ? 0.099 12.825 15.717 1.00 96.00 146 VAL A CA 1
ATOM 1119 C C . VAL A 1 146 ? 0.806 14.084 16.230 1.00 96.00 146 VAL A C 1
ATOM 1121 O O . VAL A 1 146 ? 0.263 15.184 16.121 1.00 96.00 146 VAL A O 1
ATOM 1124 N N . GLY A 1 147 ? 2.018 13.928 16.775 1.00 95.88 147 GLY A N 1
ATOM 1125 C CA . GLY A 1 147 ? 2.822 15.041 17.296 1.00 95.88 147 GLY A CA 1
ATOM 1126 C C . GLY A 1 147 ? 2.123 15.773 18.442 1.00 95.88 147 GLY A C 1
ATOM 1127 O O . GLY A 1 147 ? 1.499 15.137 19.288 1.00 95.88 147 GLY A O 1
ATOM 1128 N N . ASP A 1 148 ? 2.161 17.104 18.425 1.00 96.50 148 ASP A N 1
ATOM 1129 C CA . ASP A 1 148 ? 1.572 17.961 19.469 1.00 96.50 148 ASP A CA 1
ATOM 1130 C C . ASP A 1 148 ? 0.044 17.833 19.597 1.00 96.50 148 ASP A C 1
ATOM 1132 O O . ASP A 1 148 ? -0.548 18.310 20.561 1.00 96.50 148 ASP A O 1
ATOM 1136 N N . GLN A 1 149 ? -0.613 17.200 18.622 1.00 95.81 149 GLN A N 1
ATOM 1137 C CA . GLN A 1 149 ? -2.055 16.936 18.634 1.00 95.81 149 GLN A CA 1
ATOM 1138 C C . GLN A 1 149 ? -2.391 15.499 19.071 1.00 95.81 149 GLN A C 1
ATOM 1140 O O . GLN A 1 149 ? -3.565 15.119 19.090 1.00 95.81 149 GLN A O 1
ATOM 1145 N N . ALA A 1 150 ? -1.383 14.675 19.378 1.00 95.25 150 ALA A N 1
ATOM 1146 C CA . ALA A 1 150 ? -1.573 13.284 19.765 1.00 95.25 150 ALA A CA 1
ATOM 1147 C C . ALA A 1 150 ? -2.368 13.155 21.074 1.00 95.25 150 ALA A C 1
ATOM 1149 O O . ALA A 1 150 ? -2.281 13.975 21.984 1.00 95.25 150 ALA A O 1
ATOM 1150 N N . SER A 1 151 ? -3.138 12.076 21.177 1.00 93.44 151 SER A N 1
ATOM 1151 C CA . SER A 1 151 ? -3.961 11.774 22.350 1.00 93.44 151 SER A CA 1
ATOM 1152 C C . SER A 1 151 ? -3.914 10.286 22.673 1.00 93.44 151 SER A C 1
ATOM 1154 O O . SER A 1 151 ? -3.795 9.467 21.761 1.00 93.44 151 SER A O 1
ATOM 1156 N N . ASN A 1 152 ? -4.097 9.935 23.946 1.00 95.50 152 ASN A N 1
ATOM 1157 C CA . ASN A 1 152 ? -4.064 8.557 24.448 1.00 95.50 152 ASN A CA 1
ATOM 1158 C C . ASN A 1 152 ? -5.326 7.767 24.059 1.00 95.50 152 ASN A C 1
ATOM 1160 O O . ASN A 1 152 ? -6.180 7.467 24.898 1.00 95.50 152 ASN A O 1
ATOM 1164 N N . VAL A 1 153 ? -5.456 7.446 22.769 1.00 97.62 153 VAL A N 1
ATOM 1165 C CA . VAL A 1 153 ? -6.645 6.802 22.205 1.00 97.62 153 VAL A CA 1
ATOM 1166 C C . VAL A 1 153 ? -6.328 5.576 21.359 1.00 97.62 153 VAL A C 1
ATOM 1168 O O . VAL A 1 153 ? -5.286 5.478 20.714 1.00 97.62 153 VAL A O 1
ATOM 1171 N N . ILE A 1 154 ? -7.282 4.651 21.319 1.00 98.19 154 ILE A N 1
ATOM 1172 C CA . ILE A 1 154 ? -7.427 3.680 20.237 1.00 98.19 154 ILE A CA 1
ATOM 1173 C C . ILE A 1 154 ? -8.342 4.332 19.192 1.00 98.19 154 ILE A C 1
ATOM 1175 O O . ILE A 1 154 ? -9.487 4.651 19.532 1.00 98.19 154 ILE A O 1
ATOM 1179 N N . PRO A 1 155 ? -7.877 4.554 17.950 1.00 98.00 155 PRO A N 1
ATOM 1180 C CA . PRO A 1 155 ? -8.670 5.218 16.920 1.00 98.00 155 PRO A CA 1
ATOM 1181 C C . PRO A 1 155 ? -9.932 4.427 16.561 1.00 98.00 155 PRO A C 1
ATOM 1183 O O . PRO A 1 155 ? -9.934 3.199 16.616 1.00 98.00 155 PRO A O 1
ATOM 1186 N N . ALA A 1 156 ? -10.989 5.113 16.121 1.00 97.69 156 ALA A N 1
ATOM 1187 C CA . ALA A 1 156 ? -12.201 4.454 15.620 1.00 97.69 156 ALA A CA 1
ATOM 1188 C C . ALA A 1 156 ? -11.988 3.783 14.248 1.00 97.69 156 ALA A C 1
ATOM 1190 O O . ALA A 1 156 ? -12.629 2.780 13.923 1.00 97.69 156 ALA A O 1
ATOM 1191 N N . SER A 1 157 ? -11.081 4.334 13.438 1.00 98.50 157 SER A N 1
ATOM 1192 C CA . SER A 1 157 ? -10.728 3.818 12.116 1.00 98.50 157 SER A CA 1
ATOM 1193 C C . SER A 1 157 ? -9.308 4.220 11.704 1.00 98.50 157 SER A C 1
ATOM 1195 O O . SER A 1 157 ? -8.648 5.041 12.350 1.00 98.50 157 SER A O 1
ATOM 1197 N N . ALA A 1 158 ? -8.830 3.617 10.621 1.00 98.69 158 ALA A N 1
ATOM 1198 C CA . ALA A 1 158 ? -7.629 4.025 9.908 1.00 98.69 158 ALA A CA 1
ATOM 1199 C C . ALA A 1 158 ? -7.872 3.868 8.405 1.00 98.69 158 ALA A C 1
ATOM 1201 O O . ALA A 1 158 ? -8.485 2.890 7.987 1.00 98.69 158 ALA A O 1
ATOM 1202 N N . THR A 1 159 ? -7.399 4.811 7.598 1.00 98.62 159 THR A N 1
ATOM 1203 C CA . THR A 1 159 ? -7.591 4.820 6.144 1.00 98.62 159 THR A CA 1
ATOM 1204 C C . THR A 1 159 ? -6.260 4.939 5.418 1.00 98.62 159 THR A C 1
ATOM 1206 O O . THR A 1 159 ? -5.376 5.664 5.870 1.00 98.62 159 THR A O 1
ATOM 1209 N N . ALA A 1 160 ? -6.127 4.257 4.283 1.00 98.50 160 ALA A N 1
ATOM 1210 C CA . ALA A 1 160 ? -5.059 4.488 3.320 1.00 98.50 160 ALA A CA 1
ATOM 1211 C C . ALA A 1 160 ? -5.615 4.612 1.902 1.00 98.50 160 ALA A C 1
ATOM 1213 O O . ALA A 1 160 ? -6.555 3.908 1.535 1.00 98.50 160 ALA A O 1
ATOM 1214 N N . THR A 1 161 ? -4.978 5.465 1.107 1.00 97.75 161 THR A N 1
ATOM 1215 C CA . THR A 1 161 ? -5.182 5.548 -0.340 1.00 97.75 161 THR A CA 1
ATOM 1216 C C . THR A 1 161 ? -4.009 4.862 -1.024 1.00 97.75 161 THR A C 1
ATOM 1218 O O . THR A 1 161 ? -2.855 5.257 -0.844 1.00 97.75 161 THR A O 1
ATOM 1221 N N . ILE A 1 162 ? -4.300 3.849 -1.829 1.00 96.88 162 ILE A N 1
ATOM 1222 C CA . ILE A 1 162 ? -3.321 3.086 -2.603 1.00 96.88 162 ILE A CA 1
ATOM 1223 C C . ILE A 1 162 ? -3.381 3.538 -4.064 1.00 96.88 162 ILE A C 1
ATOM 1225 O O . ILE A 1 162 ? -4.460 3.670 -4.641 1.00 96.88 162 ILE A O 1
ATOM 1229 N N . ASP A 1 163 ? -2.209 3.762 -4.654 1.00 93.44 163 ASP A N 1
ATOM 1230 C CA . ASP A 1 163 ? -1.996 4.071 -6.068 1.00 93.44 163 ASP A CA 1
ATOM 1231 C C . ASP A 1 163 ? -1.247 2.905 -6.717 1.00 93.44 163 ASP A C 1
ATOM 1233 O O . ASP A 1 163 ? -0.117 2.603 -6.335 1.00 93.44 163 ASP A O 1
ATOM 1237 N N . MET A 1 164 ? -1.868 2.238 -7.687 1.00 94.38 164 MET A N 1
ATOM 1238 C CA . MET A 1 164 ? -1.216 1.193 -8.474 1.00 94.38 164 MET A CA 1
ATOM 1239 C C . MET A 1 164 ? -0.967 1.702 -9.888 1.00 94.38 164 MET A C 1
ATOM 1241 O O . MET A 1 164 ? -1.913 2.068 -10.595 1.00 94.38 164 MET A O 1
ATOM 1245 N N . ARG A 1 165 ? 0.308 1.711 -10.290 1.00 92.06 165 ARG A N 1
ATOM 1246 C CA . ARG A 1 165 ? 0.736 2.046 -11.649 1.00 92.06 165 ARG A CA 1
ATOM 1247 C C . ARG A 1 165 ? 0.754 0.800 -12.507 1.00 92.06 165 ARG A C 1
ATOM 1249 O O . ARG A 1 165 ? 1.358 -0.203 -12.134 1.00 92.06 165 ARG A O 1
ATOM 1256 N N . LEU A 1 166 ? 0.082 0.886 -13.646 1.00 91.31 166 LEU A N 1
ATOM 1257 C CA . LEU A 1 166 ? -0.060 -0.210 -14.594 1.00 91.31 166 LEU A CA 1
ATOM 1258 C C . LEU A 1 166 ? 0.919 -0.041 -15.750 1.00 91.31 166 LEU A C 1
ATOM 1260 O O . LEU A 1 166 ? 1.262 1.075 -16.133 1.00 91.31 166 LEU A O 1
ATOM 1264 N N . VAL A 1 167 ? 1.328 -1.165 -16.327 1.00 89.62 167 VAL A N 1
ATOM 1265 C CA . VAL A 1 167 ? 2.136 -1.212 -17.549 1.00 89.62 167 VAL A CA 1
ATOM 1266 C C . VAL A 1 167 ? 1.371 -1.931 -18.656 1.00 89.62 167 VAL A C 1
ATOM 1268 O O . VAL A 1 167 ? 0.296 -2.494 -18.430 1.00 89.62 167 VAL A O 1
ATOM 1271 N N . LYS A 1 168 ? 1.907 -1.895 -19.877 1.00 86.44 168 LYS A N 1
ATOM 1272 C CA . LYS A 1 168 ? 1.265 -2.481 -21.058 1.00 86.44 168 LYS A CA 1
ATOM 1273 C C . LYS A 1 168 ? 0.887 -3.953 -20.822 1.00 86.44 168 LYS A C 1
ATOM 1275 O O . LYS A 1 168 ? 1.679 -4.727 -20.288 1.00 86.44 168 LYS A O 1
ATOM 1280 N N . GLY A 1 169 ? -0.331 -4.316 -21.223 1.00 89.06 169 GLY A N 1
ATOM 1281 C CA . GLY A 1 169 ? -0.900 -5.659 -21.058 1.00 89.06 169 GLY A CA 1
ATOM 1282 C C . GLY A 1 169 ? -1.683 -5.871 -19.755 1.00 89.06 169 GLY A C 1
ATOM 1283 O O . GLY A 1 169 ? -2.491 -6.795 -19.674 1.00 89.06 169 GLY A O 1
ATOM 1284 N N . MET A 1 170 ? -1.529 -4.996 -18.756 1.00 90.69 170 MET A N 1
ATOM 1285 C CA . MET A 1 170 ? -2.321 -5.075 -17.527 1.00 90.69 170 MET A CA 1
ATOM 1286 C C . MET A 1 170 ? -3.708 -4.453 -17.693 1.00 90.69 170 MET A C 1
ATOM 1288 O O . MET A 1 170 ? -3.866 -3.402 -18.313 1.00 90.69 170 MET A O 1
ATOM 1292 N N . ASP A 1 171 ? -4.704 -5.073 -17.060 1.00 91.06 171 ASP A N 1
ATOM 1293 C CA . ASP A 1 171 ? -6.052 -4.524 -16.942 1.00 91.06 171 ASP A CA 1
ATOM 1294 C C . ASP A 1 171 ? -6.276 -3.892 -15.560 1.00 91.06 171 ASP A C 1
ATOM 1296 O O . ASP A 1 171 ? -5.944 -4.466 -14.514 1.00 91.06 171 ASP A O 1
ATOM 1300 N N . ARG A 1 172 ? -6.884 -2.702 -15.555 1.00 90.62 172 ARG A N 1
ATOM 1301 C CA . ARG A 1 172 ? -7.154 -1.928 -14.337 1.00 90.62 172 ARG A CA 1
ATOM 1302 C C . ARG A 1 172 ? -8.109 -2.659 -13.398 1.00 90.62 172 ARG A C 1
ATOM 1304 O O . ARG A 1 172 ? -7.804 -2.791 -12.214 1.00 90.62 172 ARG A O 1
ATOM 1311 N N . ARG A 1 173 ? -9.229 -3.172 -13.918 1.00 91.38 173 ARG A N 1
ATOM 1312 C CA . ARG A 1 173 ? -10.262 -3.835 -13.102 1.00 91.38 173 ARG A CA 1
ATOM 1313 C C . ARG A 1 173 ? -9.747 -5.142 -12.510 1.00 91.38 173 ARG A C 1
ATOM 1315 O O . ARG A 1 173 ? -10.026 -5.441 -11.354 1.00 91.38 173 ARG A O 1
ATOM 1322 N N . GLN A 1 174 ? -8.961 -5.903 -13.268 1.00 94.44 174 GLN A N 1
ATOM 1323 C CA . GLN A 1 174 ? -8.298 -7.103 -12.765 1.00 94.44 174 GLN A CA 1
ATOM 1324 C C . GLN A 1 174 ? -7.293 -6.768 -11.665 1.00 94.44 174 GLN A C 1
ATOM 1326 O O . GLN A 1 174 ? -7.243 -7.476 -10.663 1.00 94.44 174 GLN A O 1
ATOM 1331 N N . THR A 1 175 ? -6.522 -5.690 -11.815 1.00 94.94 175 THR A N 1
ATOM 1332 C CA . THR A 1 175 ? -5.560 -5.266 -10.786 1.00 94.94 175 THR A CA 1
ATOM 1333 C C . THR A 1 175 ? -6.274 -4.860 -9.493 1.00 94.94 175 THR A C 1
ATOM 1335 O O . THR A 1 175 ? -5.888 -5.290 -8.407 1.00 94.94 175 THR A O 1
ATOM 1338 N N . GLU A 1 176 ? -7.378 -4.118 -9.600 1.00 95.19 176 GLU A N 1
ATOM 1339 C CA . GLU A 1 176 ? -8.247 -3.778 -8.466 1.00 95.19 176 GLU A CA 1
ATOM 1340 C C . GLU A 1 176 ? -8.833 -5.032 -7.810 1.00 95.19 176 GLU A C 1
ATOM 1342 O O . GLU A 1 176 ? -8.751 -5.194 -6.594 1.00 95.19 176 GLU A O 1
ATOM 1347 N N . ALA A 1 177 ? -9.353 -5.968 -8.607 1.00 96.12 177 ALA A N 1
ATOM 1348 C CA . ALA A 1 177 ? -9.897 -7.225 -8.106 1.00 96.12 177 ALA A CA 1
ATOM 1349 C C . ALA A 1 177 ? -8.841 -8.076 -7.379 1.00 96.12 177 ALA A C 1
ATOM 1351 O O . ALA A 1 177 ? -9.150 -8.665 -6.341 1.00 96.12 177 ALA A O 1
ATOM 1352 N N . ARG A 1 178 ? -7.596 -8.112 -7.876 1.00 97.81 178 ARG A N 1
ATOM 1353 C CA . ARG A 1 178 ? -6.463 -8.787 -7.217 1.00 97.81 178 ARG A CA 1
ATOM 1354 C C . ARG A 1 178 ? -6.152 -8.146 -5.862 1.00 97.81 178 ARG A C 1
ATOM 1356 O O . ARG A 1 178 ? -5.997 -8.867 -4.879 1.00 97.81 178 ARG A O 1
ATOM 1363 N N . LEU A 1 179 ? -6.150 -6.813 -5.775 1.00 98.06 179 LEU A N 1
ATOM 1364 C CA . LEU A 1 179 ? -5.976 -6.108 -4.501 1.00 98.06 179 LEU A CA 1
ATOM 1365 C C . LEU A 1 179 ? -7.120 -6.417 -3.518 1.00 98.06 179 LEU A C 1
ATOM 1367 O O . LEU A 1 179 ? -6.860 -6.749 -2.364 1.00 98.06 179 LEU A O 1
ATOM 1371 N N . LEU A 1 180 ? -8.381 -6.381 -3.963 1.00 98.00 180 LEU A N 1
ATOM 1372 C CA . LEU A 1 180 ? -9.534 -6.744 -3.124 1.00 98.00 180 LEU A CA 1
ATOM 1373 C C . LEU A 1 180 ? -9.451 -8.199 -2.636 1.00 98.00 180 LEU A C 1
ATOM 1375 O O . LEU A 1 180 ? -9.755 -8.485 -1.476 1.00 98.00 180 LEU A O 1
ATOM 1379 N N . ALA A 1 181 ? -9.032 -9.122 -3.503 1.00 98.56 181 ALA A N 1
ATOM 1380 C CA . ALA A 1 181 ? -8.813 -10.517 -3.135 1.00 98.56 181 ALA A CA 1
ATOM 1381 C C . ALA A 1 181 ? -7.704 -10.653 -2.081 1.00 98.56 181 ALA A C 1
ATOM 1383 O O . ALA A 1 181 ? -7.872 -11.404 -1.121 1.00 98.56 181 ALA A O 1
ATOM 1384 N N . HIS A 1 182 ? -6.622 -9.877 -2.201 1.00 98.75 182 HIS A N 1
ATOM 1385 C CA . HIS A 1 182 ? -5.564 -9.820 -1.192 1.00 98.75 182 HIS A CA 1
ATOM 1386 C C . HIS A 1 182 ? -6.090 -9.339 0.161 1.00 98.75 182 HIS A C 1
ATOM 1388 O O . HIS A 1 182 ? -5.843 -9.987 1.174 1.00 98.75 182 HIS A O 1
ATOM 1394 N N . VAL A 1 183 ? -6.887 -8.265 0.192 1.00 98.69 183 VAL A N 1
ATOM 1395 C CA . VAL A 1 183 ? -7.511 -7.762 1.432 1.00 98.69 183 VAL A CA 1
ATOM 1396 C C . VAL A 1 183 ? -8.367 -8.848 2.099 1.00 98.69 183 VAL A C 1
ATOM 1398 O O . VAL A 1 183 ? -8.238 -9.088 3.301 1.00 98.69 183 VAL A O 1
ATOM 1401 N N . ARG A 1 184 ? -9.180 -9.573 1.319 1.00 98.69 184 ARG A N 1
ATOM 1402 C CA . ARG A 1 184 ? -9.973 -10.711 1.819 1.00 98.69 184 ARG A CA 1
ATOM 1403 C C . ARG A 1 184 ? -9.092 -11.848 2.341 1.00 98.69 184 ARG A C 1
ATOM 1405 O O . ARG A 1 184 ? -9.376 -12.388 3.407 1.00 98.69 184 ARG A O 1
ATOM 1412 N N . LYS A 1 185 ? -7.996 -12.172 1.646 1.00 98.62 185 LYS A N 1
ATOM 1413 C CA . LYS A 1 185 ? -7.014 -13.193 2.057 1.00 98.62 185 LYS A CA 1
ATOM 1414 C C . LYS A 1 185 ? -6.366 -12.871 3.409 1.00 98.62 185 LYS A C 1
ATOM 1416 O O . LYS A 1 185 ? -6.099 -13.788 4.176 1.00 98.62 185 LYS A O 1
ATOM 1421 N N . GLN A 1 186 ? -6.201 -11.589 3.754 1.00 98.56 186 GLN A N 1
ATOM 1422 C CA . GLN A 1 186 ? -5.734 -11.151 5.083 1.00 98.56 186 GLN A CA 1
ATOM 1423 C C . GLN A 1 186 ? -6.810 -11.248 6.196 1.00 98.56 186 GLN A C 1
ATOM 1425 O O . GLN A 1 186 ? -6.589 -10.836 7.347 1.00 98.56 186 GLN A O 1
ATOM 1430 N N . GLY A 1 187 ? -7.984 -11.801 5.869 1.00 98.38 187 GLY A N 1
ATOM 1431 C CA . GLY A 1 187 ? -9.077 -12.088 6.796 1.00 98.38 187 GLY A CA 1
ATOM 1432 C C . GLY A 1 187 ? -10.037 -10.923 7.030 1.00 98.38 187 GLY A C 1
ATOM 1433 O O . GLY A 1 187 ? -10.724 -10.912 8.049 1.00 98.38 187 GLY A O 1
ATOM 1434 N N . PHE A 1 188 ? -10.062 -9.923 6.145 1.00 98.69 188 PHE A N 1
ATOM 1435 C CA . PHE A 1 188 ? -11.007 -8.810 6.241 1.00 98.69 188 PHE A CA 1
ATOM 1436 C C . PHE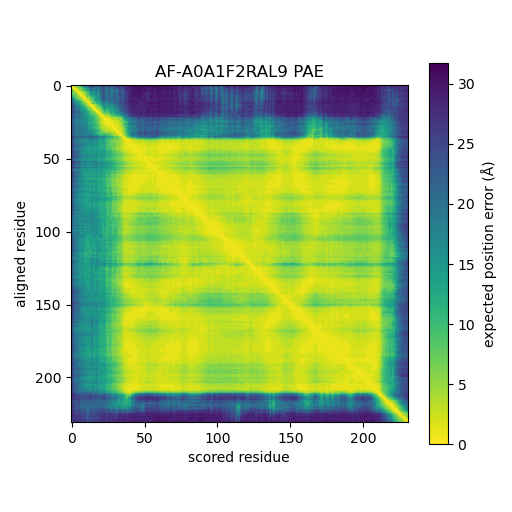 A 1 188 ? -12.336 -9.149 5.567 1.00 98.69 188 PHE A C 1
ATOM 1438 O O . PHE A 1 188 ? -12.371 -9.599 4.419 1.00 98.69 188 PHE A O 1
ATOM 1445 N N . PHE A 1 189 ? -13.434 -8.846 6.256 1.00 98.62 189 PHE A N 1
ATOM 1446 C CA . PHE A 1 189 ? -14.741 -8.719 5.628 1.00 98.62 189 PHE A CA 1
ATOM 1447 C C . PHE A 1 189 ? -14.798 -7.379 4.887 1.00 98.62 189 PHE A C 1
ATOM 1449 O O . PHE A 1 189 ? -14.621 -6.321 5.497 1.00 98.62 189 PHE A O 1
ATOM 1456 N N . VAL A 1 190 ? -14.981 -7.432 3.567 1.00 98.44 190 VAL A N 1
ATOM 1457 C CA . VAL A 1 190 ? -14.907 -6.256 2.691 1.00 98.44 190 VAL A CA 1
ATOM 1458 C C . VAL A 1 190 ? -16.305 -5.768 2.337 1.00 98.44 190 VAL A C 1
ATOM 1460 O O . VAL A 1 190 ? -17.102 -6.539 1.807 1.00 98.44 190 VAL A O 1
ATOM 1463 N N . VAL A 1 191 ? -16.552 -4.482 2.574 1.00 98.12 191 VAL A N 1
ATOM 1464 C CA . VAL A 1 191 ? -17.748 -3.740 2.147 1.00 98.12 191 VAL A CA 1
ATOM 1465 C C . VAL A 1 191 ? -17.346 -2.596 1.213 1.00 98.12 191 VAL A C 1
ATOM 1467 O O . VAL A 1 191 ? -16.186 -2.188 1.202 1.00 98.12 191 VAL A O 1
ATOM 1470 N N . ASP A 1 192 ? -18.280 -2.067 0.432 1.00 95.88 192 ASP A N 1
ATOM 1471 C CA . ASP A 1 192 ? -18.082 -0.911 -0.458 1.00 95.88 192 ASP A CA 1
ATOM 1472 C C . ASP A 1 192 ? -18.703 0.388 0.090 1.00 95.88 192 ASP A C 1
ATOM 1474 O O . ASP A 1 192 ? -18.350 1.483 -0.346 1.00 95.88 192 ASP A O 1
ATOM 1478 N N . THR A 1 193 ? -19.562 0.289 1.106 1.00 95.50 193 THR A N 1
ATOM 1479 C CA . THR A 1 193 ? -20.153 1.424 1.827 1.00 95.50 193 THR A CA 1
ATOM 1480 C C . THR A 1 193 ? -19.768 1.429 3.305 1.00 95.50 193 THR A C 1
ATOM 1482 O O . THR A 1 193 ? -19.088 0.534 3.802 1.00 95.50 193 THR A O 1
ATOM 1485 N N . GLU A 1 194 ? -20.186 2.463 4.038 1.00 96.50 194 GLU A N 1
ATOM 1486 C CA . GLU A 1 194 ? -20.005 2.514 5.490 1.00 96.50 194 GLU A CA 1
ATOM 1487 C C . GLU A 1 194 ? -20.698 1.306 6.159 1.00 96.50 194 GLU A C 1
ATOM 1489 O O . GLU A 1 194 ? -21.893 1.100 5.924 1.00 96.50 194 GLU A O 1
ATOM 1494 N N . PRO A 1 195 ? -19.986 0.481 6.951 1.00 97.19 195 PRO A N 1
ATOM 1495 C CA . PRO A 1 195 ? -20.569 -0.723 7.526 1.00 97.19 195 PRO A CA 1
ATOM 1496 C C . PRO A 1 195 ? -21.510 -0.392 8.689 1.00 97.19 195 PRO A C 1
ATOM 1498 O O . PRO A 1 195 ? -21.161 0.360 9.605 1.00 97.19 195 PRO A O 1
ATOM 1501 N N . ALA A 1 196 ? -22.680 -1.028 8.690 1.00 97.12 196 ALA A N 1
ATOM 1502 C CA . ALA A 1 196 ? -23.616 -0.984 9.806 1.00 97.12 196 ALA A CA 1
ATOM 1503 C C . ALA A 1 196 ? -23.053 -1.683 11.064 1.00 97.12 196 ALA A C 1
ATOM 1505 O O . ALA A 1 196 ? -22.055 -2.412 11.023 1.00 97.12 196 ALA A O 1
ATOM 1506 N N . ALA A 1 197 ? -23.668 -1.415 12.219 1.00 97.38 197 ALA A N 1
ATOM 1507 C CA . ALA A 1 197 ? -23.177 -1.896 13.511 1.00 97.38 197 ALA A CA 1
ATOM 1508 C C . ALA A 1 197 ? -23.180 -3.428 13.615 1.00 97.38 197 ALA A C 1
ATOM 1510 O O . ALA A 1 197 ? -22.232 -4.006 14.140 1.00 97.38 197 ALA A O 1
ATOM 1511 N N . ASP A 1 198 ? -24.214 -4.078 13.089 1.00 97.81 198 ASP A N 1
ATOM 1512 C CA . ASP A 1 198 ? -24.338 -5.534 13.019 1.00 97.81 198 ASP A CA 1
ATOM 1513 C C . ASP A 1 198 ? -23.187 -6.166 12.223 1.00 97.81 198 ASP A C 1
ATOM 1515 O O . ASP A 1 198 ? -22.529 -7.068 12.737 1.00 97.81 198 ASP A O 1
ATOM 1519 N N . VAL A 1 199 ? -22.847 -5.616 11.052 1.00 97.81 199 VAL A N 1
ATOM 1520 C CA . VAL A 1 199 ? -21.705 -6.063 10.232 1.00 97.81 199 VAL A CA 1
ATOM 1521 C C . VAL A 1 199 ? -20.382 -5.929 10.989 1.00 97.81 199 VAL A C 1
ATOM 1523 O O . VAL A 1 199 ? -19.524 -6.809 10.900 1.00 97.81 199 VAL A O 1
ATOM 1526 N N . ARG A 1 200 ? -20.196 -4.831 11.736 1.00 96.94 200 ARG A N 1
ATOM 1527 C CA . ARG A 1 200 ? -18.986 -4.600 12.547 1.00 96.94 200 ARG A CA 1
ATOM 1528 C C . ARG A 1 200 ? -18.895 -5.534 13.752 1.00 96.94 200 ARG A C 1
ATOM 1530 O O . ARG A 1 200 ? -17.788 -5.859 14.165 1.00 96.94 200 ARG A O 1
ATOM 1537 N N . MET A 1 201 ? -20.026 -5.950 14.318 1.00 96.62 201 MET A N 1
ATOM 1538 C CA . MET A 1 201 ? -20.068 -6.880 15.451 1.00 96.62 201 MET A CA 1
ATOM 1539 C C . MET A 1 201 ? -19.947 -8.344 15.012 1.00 96.62 201 MET A C 1
ATOM 1541 O O . MET A 1 201 ? -19.383 -9.147 15.751 1.00 96.62 201 MET A O 1
ATOM 1545 N N . SER A 1 202 ? -20.431 -8.698 13.817 1.00 97.94 202 SER A N 1
ATOM 1546 C CA . SER A 1 202 ? -20.369 -10.068 13.296 1.00 97.94 202 SER A CA 1
ATOM 1547 C C . SER A 1 202 ? -19.006 -10.441 12.710 1.00 97.94 202 SER A C 1
ATOM 1549 O O . SER A 1 202 ? -18.720 -11.625 12.536 1.00 97.94 202 SER A O 1
ATOM 1551 N N . HIS A 1 203 ? -18.156 -9.458 12.396 1.00 97.81 203 HIS A N 1
ATOM 1552 C CA . HIS A 1 203 ? -16.865 -9.690 11.754 1.00 97.81 203 HIS A CA 1
ATOM 1553 C C . HIS A 1 203 ? -15.709 -9.060 12.539 1.00 97.81 203 HIS A C 1
ATOM 1555 O O . HIS A 1 203 ? -15.690 -7.853 12.769 1.00 97.81 203 HIS A O 1
ATOM 1561 N N . PRO A 1 204 ? -14.664 -9.835 12.875 1.00 94.75 204 PRO A N 1
ATOM 1562 C CA . PRO A 1 204 ? -13.575 -9.357 13.725 1.00 94.75 204 PRO A CA 1
ATOM 1563 C C . PRO A 1 204 ? -12.599 -8.405 13.003 1.00 94.75 204 PRO A C 1
ATOM 1565 O O . PRO A 1 204 ? -11.755 -7.777 13.650 1.00 94.75 204 PRO A O 1
ATOM 1568 N N . LYS A 1 205 ? -12.664 -8.330 11.668 1.00 98.19 205 LYS A N 1
ATOM 1569 C CA . LYS A 1 205 ? -11.949 -7.362 10.829 1.00 98.19 205 LYS A CA 1
ATOM 1570 C C . LYS A 1 205 ? -12.885 -6.899 9.713 1.00 98.19 205 LYS A C 1
ATOM 1572 O O . LYS A 1 205 ? -13.284 -7.717 8.887 1.00 98.19 205 LYS A O 1
ATOM 1577 N N . VAL A 1 206 ? -13.191 -5.605 9.659 1.00 98.62 206 VAL A N 1
ATOM 1578 C CA . VAL A 1 206 ? -13.994 -5.005 8.584 1.00 98.62 206 VAL A CA 1
ATOM 1579 C C . VAL A 1 206 ? -13.169 -3.945 7.872 1.00 98.62 206 VAL A C 1
ATOM 1581 O O . VAL A 1 206 ? -12.556 -3.094 8.523 1.00 98.62 206 VAL A O 1
ATOM 1584 N N . ALA A 1 207 ? -13.167 -4.003 6.543 1.00 98.62 207 ALA A N 1
ATOM 1585 C CA . ALA A 1 207 ? -12.586 -2.984 5.686 1.00 98.62 207 ALA A CA 1
ATOM 1586 C C . ALA A 1 207 ? -13.635 -2.478 4.693 1.00 98.62 207 ALA A C 1
ATOM 1588 O O . ALA A 1 207 ? -14.242 -3.270 3.973 1.00 98.62 207 ALA A O 1
ATOM 1589 N N . LYS A 1 208 ? -13.822 -1.162 4.624 1.00 98.50 208 LYS A N 1
ATOM 1590 C CA . LYS A 1 208 ? -14.487 -0.527 3.487 1.00 98.50 208 LYS A CA 1
ATOM 1591 C C . LYS A 1 208 ? -13.448 -0.304 2.403 1.00 98.50 208 LYS A C 1
ATOM 1593 O O . LYS A 1 208 ? -12.403 0.281 2.681 1.00 98.50 208 LYS A O 1
ATOM 1598 N N . VAL A 1 209 ? -13.732 -0.776 1.198 1.00 98.00 209 VAL A N 1
ATOM 1599 C CA . VAL A 1 209 ? -12.850 -0.633 0.045 1.00 98.00 209 VAL A CA 1
ATOM 1600 C C . VAL A 1 209 ? -13.619 0.050 -1.072 1.00 98.00 209 VAL A C 1
ATOM 1602 O O . VAL A 1 209 ? -14.586 -0.505 -1.589 1.00 98.00 209 VAL A O 1
ATOM 1605 N N . THR A 1 210 ? -13.179 1.243 -1.458 1.00 95.50 210 THR A N 1
ATOM 1606 C CA . THR A 1 210 ? -13.768 1.992 -2.571 1.00 95.50 210 THR A CA 1
ATOM 1607 C C . THR A 1 210 ? -12.745 2.172 -3.674 1.00 95.50 210 THR A C 1
ATOM 1609 O O . THR A 1 210 ? -11.607 2.573 -3.436 1.00 95.50 210 THR A O 1
ATOM 1612 N N . VAL A 1 211 ? -13.160 1.887 -4.903 1.00 88.56 211 VAL A N 1
ATOM 1613 C CA . VAL A 1 211 ? -12.347 2.129 -6.091 1.00 88.56 211 VAL A CA 1
ATOM 1614 C C . VAL A 1 211 ? -12.642 3.542 -6.575 1.00 88.56 211 VAL A C 1
ATOM 1616 O O . VAL A 1 211 ? -13.772 3.851 -6.949 1.00 88.56 211 VAL A O 1
ATOM 1619 N N . GLY A 1 212 ? -11.635 4.411 -6.550 1.00 71.00 212 GLY A N 1
ATOM 1620 C CA . GLY A 1 212 ? -11.778 5.775 -7.039 1.00 71.00 212 GLY A CA 1
ATOM 1621 C C . GLY A 1 212 ? -11.861 5.809 -8.564 1.00 71.00 212 GLY A C 1
ATOM 1622 O O . GLY A 1 212 ? -11.068 5.163 -9.255 1.00 71.00 212 GLY A O 1
ATOM 1623 N N . GLU A 1 213 ? -12.763 6.626 -9.110 1.00 58.34 213 GLU A N 1
ATOM 1624 C CA . GLU A 1 213 ? -12.549 7.178 -10.451 1.00 58.34 213 GLU A CA 1
ATOM 1625 C C . GLU A 1 213 ? -11.234 7.962 -10.427 1.00 58.34 213 GLU A C 1
ATOM 1627 O O . GLU A 1 213 ? -10.879 8.553 -9.405 1.00 58.34 213 GLU A O 1
ATOM 1632 N N . SER A 1 214 ? -10.480 7.960 -11.523 1.00 50.88 214 SER A N 1
ATOM 1633 C CA . SER A 1 214 ? -9.189 8.640 -11.636 1.00 50.88 214 SER A CA 1
ATOM 1634 C C . SER A 1 214 ? -9.337 10.170 -11.575 1.00 50.88 214 SER A C 1
ATOM 1636 O O . SER A 1 214 ? -9.020 10.867 -12.536 1.00 50.88 214 SER A O 1
ATOM 1638 N N . ARG A 1 215 ? -9.823 10.737 -10.465 1.00 45.16 215 ARG A N 1
ATOM 1639 C CA . ARG A 1 215 ? -9.823 12.180 -10.244 1.00 45.16 215 ARG A CA 1
ATOM 1640 C C . ARG A 1 215 ? -8.378 12.610 -10.047 1.00 45.16 215 ARG A C 1
ATOM 1642 O O . ARG A 1 215 ? -7.729 12.323 -9.037 1.00 45.16 215 ARG A O 1
ATOM 1649 N N . GLN A 1 216 ? -7.846 13.221 -11.098 1.00 46.44 216 GLN A N 1
ATOM 1650 C CA . GLN A 1 216 ? -6.515 13.788 -11.114 1.00 46.44 216 GLN A CA 1
ATOM 1651 C C . GLN A 1 216 ? -6.509 15.006 -10.197 1.00 46.44 216 GLN A C 1
ATOM 1653 O O . GLN A 1 216 ? -7.146 16.014 -10.479 1.00 46.44 216 GLN A O 1
ATOM 1658 N N . GLN A 1 217 ? -5.760 14.913 -9.107 1.00 43.97 217 GLN A N 1
ATOM 1659 C CA . GLN A 1 217 ? -5.163 16.092 -8.509 1.00 43.97 217 GLN A CA 1
ATOM 1660 C C . GLN A 1 217 ? -3.671 15.977 -8.823 1.00 43.97 217 GLN A C 1
ATOM 1662 O O . GLN A 1 217 ? -3.075 14.953 -8.455 1.00 43.97 217 GLN A O 1
ATOM 1667 N N . PRO A 1 218 ? -3.090 16.908 -9.599 1.00 43.66 218 PRO A N 1
ATOM 1668 C CA . PRO A 1 218 ? -1.670 16.859 -9.905 1.00 43.66 218 PRO A CA 1
ATOM 1669 C C . PRO A 1 218 ? -0.870 16.885 -8.593 1.00 43.66 218 PRO A C 1
ATOM 1671 O O . PRO A 1 218 ? -1.295 17.543 -7.639 1.00 43.66 218 PRO A O 1
ATOM 1674 N N . PRO A 1 219 ? 0.246 16.141 -8.504 1.00 46.59 219 PRO A N 1
ATOM 1675 C CA . PRO A 1 219 ? 1.115 16.213 -7.338 1.00 46.59 219 PRO A CA 1
ATOM 1676 C C . PRO A 1 219 ? 1.566 17.662 -7.133 1.00 46.59 219 PRO A C 1
ATOM 1678 O O . PRO A 1 219 ? 2.071 18.301 -8.055 1.00 46.59 219 PRO A O 1
ATOM 1681 N N . THR A 1 220 ? 1.369 18.183 -5.926 1.00 41.44 220 THR A N 1
ATOM 1682 C CA . THR A 1 220 ? 1.948 19.457 -5.506 1.00 41.44 220 THR A CA 1
ATOM 1683 C C . THR A 1 220 ? 3.364 19.175 -5.029 1.00 41.44 220 THR A C 1
ATOM 1685 O O . THR A 1 220 ? 3.557 18.665 -3.925 1.00 41.44 220 THR A O 1
ATOM 1688 N N . PHE A 1 221 ? 4.355 19.445 -5.872 1.00 45.12 221 PHE A N 1
ATOM 1689 C CA . PHE A 1 221 ? 5.749 19.415 -5.446 1.00 45.12 221 PHE A CA 1
ATOM 1690 C C . PHE A 1 221 ? 6.085 20.745 -4.755 1.00 45.12 221 PHE A C 1
ATOM 1692 O O . PHE A 1 221 ? 5.633 21.790 -5.232 1.00 45.12 221 PHE A O 1
ATOM 1699 N N . PRO A 1 222 ? 6.841 20.743 -3.642 1.00 37.66 222 PRO A N 1
ATOM 1700 C CA . PRO A 1 222 ? 7.376 21.984 -3.098 1.00 37.66 222 PRO A CA 1
ATOM 1701 C C . PRO A 1 222 ? 8.242 22.675 -4.167 1.00 37.66 222 PRO A C 1
ATOM 1703 O O . PRO A 1 222 ? 8.887 21.980 -4.958 1.00 37.66 222 PRO A O 1
ATOM 1706 N N . PRO A 1 223 ? 8.262 24.020 -4.231 1.00 36.78 223 PRO A N 1
ATOM 1707 C CA . PRO A 1 223 ? 9.144 24.722 -5.151 1.00 36.78 223 PRO A CA 1
ATOM 1708 C C . PRO A 1 223 ? 10.588 24.312 -4.857 1.00 36.78 223 PRO A C 1
ATOM 1710 O O . PRO A 1 223 ? 11.055 24.416 -3.722 1.00 36.78 223 PRO A O 1
ATOM 1713 N N . THR A 1 224 ? 11.291 23.818 -5.875 1.00 41.91 224 THR A N 1
ATOM 1714 C CA . THR A 1 224 ? 12.737 23.606 -5.806 1.00 41.91 224 THR A CA 1
ATOM 1715 C C . THR A 1 224 ? 13.370 24.954 -5.494 1.00 41.91 224 THR A C 1
ATOM 1717 O 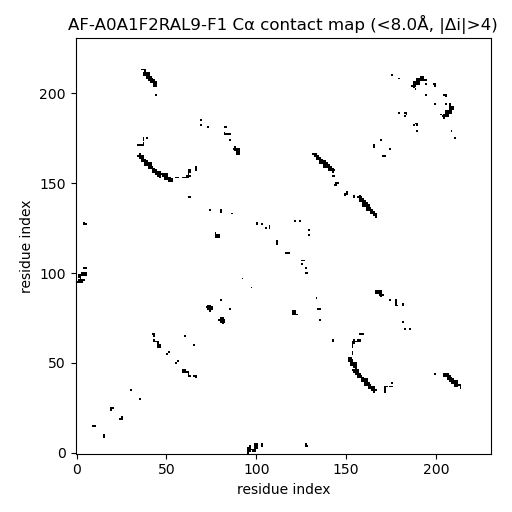O . THR A 1 224 ? 13.151 25.908 -6.243 1.00 41.91 224 THR A O 1
ATOM 1720 N N . GLY A 1 225 ? 14.071 25.050 -4.363 1.00 39.03 225 GLY A N 1
ATOM 1721 C CA . GLY A 1 225 ? 14.616 26.306 -3.861 1.00 39.03 225 GLY A CA 1
ATOM 1722 C C . GLY A 1 225 ? 15.356 27.065 -4.957 1.00 39.03 225 GLY A C 1
ATOM 1723 O O . GLY A 1 225 ? 16.321 26.562 -5.528 1.00 39.03 225 GLY A O 1
ATOM 1724 N N . SER A 1 226 ? 14.895 28.279 -5.255 1.00 38.75 226 SER A N 1
ATOM 1725 C CA . SER A 1 226 ? 15.704 29.244 -5.980 1.00 38.75 226 SER A CA 1
ATOM 1726 C C . SER A 1 226 ? 16.926 29.528 -5.117 1.00 38.75 226 SER A C 1
ATOM 1728 O O . SER A 1 226 ? 16.794 30.049 -4.008 1.00 38.75 226 SER A O 1
ATOM 1730 N N . SER A 1 227 ? 18.106 29.166 -5.606 1.00 43.22 227 SER A N 1
ATOM 1731 C CA . SER A 1 227 ? 19.369 29.625 -5.051 1.00 43.22 227 SER A CA 1
ATOM 1732 C C . SER A 1 227 ? 19.395 31.152 -5.102 1.00 43.22 227 SER A C 1
ATOM 1734 O O . SER A 1 227 ? 19.669 31.737 -6.149 1.00 43.22 227 SER A O 1
ATOM 1736 N N . SER A 1 228 ? 19.105 31.805 -3.982 1.00 38.88 228 SER A N 1
ATOM 1737 C CA . SER A 1 228 ? 19.462 33.202 -3.768 1.00 38.88 228 SER A CA 1
ATOM 1738 C C . SER A 1 228 ? 20.961 33.259 -3.478 1.00 38.88 228 SER A C 1
ATOM 1740 O O . SER A 1 228 ? 21.387 33.307 -2.327 1.00 38.88 228 SER A O 1
ATOM 1742 N N . HIS A 1 229 ? 21.757 33.186 -4.540 1.00 41.88 229 HIS A N 1
ATOM 1743 C CA . HIS A 1 229 ? 23.075 33.799 -4.562 1.00 41.88 229 HIS A CA 1
ATOM 1744 C C . HIS A 1 229 ? 22.952 35.078 -5.380 1.00 41.88 229 HIS A C 1
ATOM 1746 O O . HIS A 1 229 ? 23.059 35.043 -6.599 1.00 41.88 229 HIS A O 1
ATOM 1752 N N . GLU A 1 230 ? 22.737 36.194 -4.696 1.00 38.62 230 GLU A N 1
ATOM 1753 C CA . GLU A 1 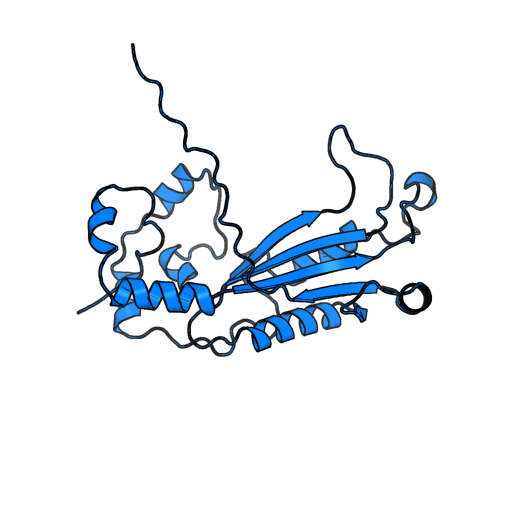230 ? 23.189 37.500 -5.162 1.00 38.62 230 GLU A CA 1
ATOM 1754 C C . GLU A 1 230 ? 23.844 38.199 -3.967 1.00 38.62 230 GLU A C 1
ATOM 1756 O O . GLU A 1 230 ? 23.202 38.414 -2.942 1.00 38.62 230 GLU A O 1
ATOM 1761 N N . THR A 1 231 ? 25.162 38.368 -4.131 1.00 45.50 231 THR A N 1
ATOM 1762 C CA . THR A 1 231 ? 26.141 39.282 -3.505 1.00 45.50 231 THR A CA 1
ATOM 1763 C C . THR A 1 231 ? 25.851 39.893 -2.141 1.00 45.50 231 THR A C 1
ATOM 1765 O O . THR A 1 231 ? 24.928 40.730 -2.048 1.00 45.50 231 THR A O 1
#

Solvent-accessible surface area (backbone atoms only — not comparable to full-atom values): 13821 Å² total; per-residue (Å²): 137,68,52,75,42,78,76,83,74,66,83,82,56,88,83,51,70,80,67,72,78,46,68,68,61,48,50,52,48,52,50,45,77,76,58,28,68,40,38,38,38,41,36,25,52,38,47,99,52,70,38,56,28,91,80,40,54,96,69,60,67,45,11,52,59,53,43,51,55,55,56,58,62,39,34,48,97,49,60,48,73,54,39,65,69,69,77,61,56,55,60,79,80,48,82,41,42,52,45,7,47,68,70,45,82,91,50,59,71,60,50,28,62,76,70,72,45,92,74,67,65,52,64,91,58,50,66,55,61,52,73,73,45,63,47,81,42,78,76,45,74,52,55,71,62,62,76,100,64,45,66,74,53,34,36,28,34,16,37,36,36,36,40,32,41,52,44,66,62,49,55,55,68,60,52,51,50,32,49,54,50,40,50,42,71,77,60,32,49,76,40,71,54,88,78,53,71,66,60,56,71,77,33,100,34,41,27,32,47,40,76,52,74,85,76,82,71,80,85,84,72,78,80,78,76,78,80,85,80,77,134

Mean predicted aligned error: 9.7 Å